Protein AF-A0A662XAY6-F1 (afdb_monomer)

Sequence (335 aa):
MQIQPEVNVENELKRLLTEVTARRQTGPEELWVHDAFDITVLDIDGDNSRSVSTQQWEAIFSHCSLTTLNWCALPCTAELFDIFASHPKLKLKTLILPGNVMLWRRDYVLQERHEPQPISSSNRFAPVLYACPNLTNLEVRLSDQRGDDQGLLLGNSFLQDIAKTCPKLERLALVEASNHHGFGPSNAFTNEGIAMLVGLPRLHVLALHGVNCSSATLLSLATRTLSRSEPRMRIDVTLGGRGAVVVDIVARFHETLLELVDLLLLPGVNEYPGFVIHVQLDTHNHTLPAMWEMRFMPEWSQLKRDLTRQAGHISFSYDLIRTQATIECRALAKS

Radius of gyration: 22.86 Å; Cα contacts (8 Å, |Δi|>4): 535; chains: 1; bounding box: 72×49×60 Å

Secondary structure (DSSP, 8-state):
-PPPPPPPHHHHHHHHHHHHHHHTTSS-B------TTTT-----S---S----SSSSHHHHTT--BSEEEGGGS---HHHHHHHHTS--TT--EEEEEES-S-TTTTS-------PPPPPSS-THHHHHHT-TT--EEEEEE-----SSS-----HHHHHHHHHH-TT--EEEEEES-TTS-----S-S-HHHHHGGGG-TT--EEEEES----HHHHHHHHHS---TTSPPEEEEEEE--BTB-HHHHHHHHHHHHHHHHHHHT-TT---PPPEEEEEEE--TT-PPPTTHHHHHHHHHHHHHHHHHHH-TTEEEEEETTTTEEEEEEPPPP--

pLDDT: mean 74.57, std 20.85, range [26.8, 98.19]

Solvent-accessible surface area (backbone atoms only — not comparable to full-atom values): 19112 Å² total; per-residue (Å²): 135,86,78,78,82,82,79,58,60,72,57,51,53,49,46,52,51,49,52,56,62,67,47,74,81,67,80,88,45,77,62,72,78,86,44,75,71,82,61,67,86,74,81,92,60,101,66,99,68,86,76,89,68,92,50,53,60,51,50,57,49,64,91,61,60,40,32,38,44,64,44,67,71,49,84,76,44,69,68,57,24,50,44,34,30,76,49,67,37,72,58,22,28,35,41,33,38,65,26,37,68,69,52,77,65,61,93,71,46,91,68,85,88,76,87,79,76,76,65,64,69,58,89,58,57,50,44,44,43,59,13,25,61,48,23,28,34,41,35,31,34,33,41,76,57,75,63,94,70,89,65,64,61,67,24,33,68,52,38,46,42,45,43,73,38,30,60,50,25,29,32,44,32,40,36,66,67,50,85,89,63,61,45,51,44,74,58,38,38,34,46,73,23,57,53,42,50,58,75,29,61,49,54,25,37,37,37,41,39,36,51,46,72,48,44,68,49,53,47,52,55,40,52,46,86,60,55,95,86,56,75,58,28,35,35,41,34,39,44,42,32,49,88,57,55,69,68,57,39,53,48,51,49,52,50,43,51,51,50,40,48,54,63,60,65,40,88,90,59,86,80,53,51,34,22,38,40,36,44,28,51,61,49,90,88,51,84,75,64,97,55,55,62,77,67,45,47,66,56,53,53,48,50,39,52,49,34,50,74,77,39,69,54,38,48,66,50,75,40,78,92,69,40,29,38,38,42,37,35,51,51,72,78,86,125

Structure (mmCIF, N/CA/C/O backbone):
data_AF-A0A662XAY6-F1
#
_entry.id   AF-A0A662XAY6-F1
#
loop_
_atom_site.group_PDB
_atom_site.id
_atom_site.type_symbol
_atom_site.label_atom_id
_atom_site.label_alt_id
_atom_site.label_comp_id
_atom_site.label_asym_id
_atom_site.label_entity_id
_atom_site.label_seq_id
_atom_site.pdbx_PDB_ins_code
_atom_site.Cartn_x
_atom_site.Cartn_y
_atom_site.Cartn_z
_atom_site.occupancy
_atom_site.B_iso_or_equiv
_atom_site.auth_seq_id
_atom_site.auth_comp_id
_atom_site.auth_asym_id
_atom_site.auth_atom_id
_atom_site.pdbx_PDB_model_num
ATOM 1 N N . MET A 1 1 ? 46.996 -7.507 -9.104 1.00 36.12 1 MET A N 1
ATOM 2 C CA . MET A 1 1 ? 45.570 -7.156 -9.242 1.00 36.12 1 MET A CA 1
ATOM 3 C C . MET A 1 1 ? 45.038 -7.992 -10.395 1.00 36.12 1 MET A C 1
ATOM 5 O O . MET A 1 1 ? 45.452 -7.758 -11.520 1.00 36.12 1 MET A O 1
ATOM 9 N N . GLN A 1 2 ? 44.305 -9.070 -10.108 1.00 26.80 2 GLN A N 1
ATOM 10 C CA . GLN A 1 2 ? 43.735 -9.938 -11.144 1.00 26.80 2 GLN A CA 1
ATOM 11 C C . GLN A 1 2 ? 42.436 -9.298 -11.635 1.00 26.80 2 GLN A C 1
ATOM 13 O O . GLN A 1 2 ? 41.524 -9.083 -10.842 1.00 26.80 2 GLN A O 1
ATOM 18 N N . ILE A 1 3 ? 42.396 -8.949 -12.918 1.00 28.56 3 ILE A N 1
ATOM 19 C CA . ILE A 1 3 ? 41.194 -8.487 -13.613 1.00 28.56 3 ILE A CA 1
ATOM 20 C C . ILE A 1 3 ? 40.342 -9.739 -13.862 1.00 28.56 3 ILE A C 1
ATOM 22 O O . ILE A 1 3 ? 40.843 -10.709 -14.436 1.00 28.56 3 ILE A O 1
ATOM 26 N N . GLN A 1 4 ? 39.106 -9.764 -13.356 1.00 31.72 4 GLN A N 1
ATOM 27 C CA . GLN A 1 4 ? 38.151 -10.828 -13.680 1.00 31.72 4 GLN A CA 1
ATOM 28 C C . GLN A 1 4 ? 37.841 -10.806 -15.187 1.00 31.72 4 GLN A C 1
ATOM 30 O O . GLN A 1 4 ? 37.818 -9.725 -15.774 1.00 31.72 4 GLN A O 1
ATOM 35 N N . PRO A 1 5 ? 37.618 -11.967 -15.828 1.00 35.19 5 PRO A N 1
ATOM 36 C CA . PRO A 1 5 ? 37.310 -12.012 -17.249 1.00 35.19 5 PRO A CA 1
ATOM 37 C C . PRO A 1 5 ? 35.925 -11.403 -17.505 1.00 35.19 5 PRO A C 1
ATOM 39 O O . PRO A 1 5 ? 34.942 -11.806 -16.885 1.00 35.19 5 PRO A O 1
ATOM 42 N N . GLU A 1 6 ? 35.869 -10.439 -18.423 1.00 38.34 6 GLU A N 1
ATOM 43 C CA . GLU A 1 6 ? 34.634 -9.850 -18.942 1.00 38.34 6 GLU A CA 1
ATOM 44 C C . GLU A 1 6 ? 33.765 -10.941 -19.584 1.00 38.34 6 GLU A C 1
ATOM 46 O O . GLU A 1 6 ? 34.196 -11.668 -20.484 1.00 38.34 6 GLU A O 1
ATOM 51 N N . VAL A 1 7 ? 32.534 -11.082 -19.093 1.00 44.09 7 VAL A N 1
ATOM 52 C CA . VAL A 1 7 ? 31.550 -12.021 -19.634 1.00 44.09 7 VAL A CA 1
ATOM 53 C C . VAL A 1 7 ? 30.986 -11.437 -20.929 1.00 44.09 7 VAL A C 1
ATOM 55 O O . VAL A 1 7 ? 30.414 -10.353 -20.942 1.00 44.09 7 VAL A O 1
ATOM 58 N N . ASN A 1 8 ? 31.155 -12.164 -22.034 1.00 44.88 8 ASN A N 1
ATOM 59 C CA . ASN A 1 8 ? 30.639 -11.781 -23.347 1.00 44.88 8 ASN A CA 1
ATOM 60 C C . ASN A 1 8 ? 29.094 -11.862 -23.367 1.00 44.88 8 ASN A C 1
ATOM 62 O O . ASN A 1 8 ? 28.526 -12.933 -23.149 1.00 44.88 8 ASN A O 1
ATOM 66 N N . VAL A 1 9 ? 28.435 -10.733 -23.658 1.00 48.59 9 VAL A N 1
ATOM 67 C CA . VAL A 1 9 ? 26.970 -10.532 -23.680 1.00 48.59 9 VAL A CA 1
ATOM 68 C C . VAL A 1 9 ? 26.243 -11.572 -24.529 1.00 48.59 9 VAL A C 1
ATOM 70 O O . VAL A 1 9 ? 25.226 -12.119 -24.109 1.00 48.59 9 VAL A O 1
ATOM 73 N N . GLU A 1 10 ? 26.777 -11.899 -25.704 1.00 40.62 10 GLU A N 1
ATOM 74 C CA . GLU A 1 10 ? 26.157 -12.867 -26.605 1.00 40.62 10 GLU A CA 1
ATOM 75 C C . GLU A 1 10 ? 26.164 -14.276 -25.991 1.00 40.62 10 GLU A C 1
ATOM 77 O O . GLU A 1 10 ? 25.244 -15.058 -26.224 1.00 40.62 10 GLU A O 1
ATOM 82 N N . ASN A 1 11 ? 27.155 -14.587 -25.151 1.00 46.72 11 ASN A N 1
ATOM 83 C CA . ASN A 1 11 ? 27.252 -15.868 -24.456 1.00 46.72 11 ASN A CA 1
ATOM 84 C C . ASN A 1 11 ? 26.307 -15.955 -23.257 1.00 46.72 11 ASN A C 1
ATOM 86 O O . ASN A 1 11 ? 25.752 -17.026 -23.029 1.00 46.72 11 ASN A O 1
ATOM 90 N N . GLU A 1 12 ? 26.071 -14.858 -22.535 1.00 53.72 12 GLU A N 1
ATOM 91 C CA . GLU A 1 12 ? 25.169 -14.851 -21.377 1.00 53.72 12 GLU A CA 1
ATOM 92 C C . GLU A 1 12 ? 23.697 -14.847 -21.798 1.00 53.72 12 GLU A C 1
ATOM 94 O O . GLU A 1 12 ? 22.877 -15.588 -21.260 1.00 53.72 12 GLU A O 1
ATOM 99 N N . LEU A 1 13 ? 23.370 -14.117 -22.864 1.00 50.97 13 LEU A N 1
ATOM 100 C CA . LEU A 1 13 ? 22.050 -14.172 -23.480 1.00 50.97 13 LEU A CA 1
ATOM 101 C C . LEU A 1 13 ? 21.790 -15.518 -24.153 1.00 50.97 13 LEU A C 1
ATOM 103 O O . LEU A 1 13 ? 20.708 -16.072 -23.974 1.00 50.97 13 LEU A O 1
ATOM 107 N N . LYS A 1 14 ? 22.782 -16.109 -24.840 1.00 49.12 14 LYS A N 1
ATOM 108 C CA . LYS A 1 14 ? 22.697 -17.505 -25.301 1.00 49.12 14 LYS A CA 1
ATOM 109 C C . LYS A 1 14 ? 22.576 -18.473 -24.125 1.00 49.12 14 LYS A C 1
ATOM 111 O O . LYS A 1 14 ? 21.815 -19.426 -24.258 1.00 49.12 14 LYS A O 1
ATOM 116 N N . ARG A 1 15 ? 23.241 -18.249 -22.982 1.00 67.81 15 ARG A N 1
ATOM 117 C CA . ARG A 1 15 ? 23.104 -19.074 -21.765 1.00 67.81 15 ARG A CA 1
ATOM 118 C C . ARG A 1 15 ? 21.684 -19.004 -21.219 1.00 67.81 15 ARG A C 1
ATOM 120 O O . ARG A 1 15 ? 21.065 -20.052 -21.092 1.00 67.81 15 ARG A O 1
ATOM 127 N N . LEU A 1 16 ? 21.142 -17.807 -20.989 1.00 58.69 16 LEU A N 1
ATOM 128 C CA . LEU A 1 16 ? 19.779 -17.600 -20.492 1.00 58.69 16 LEU A CA 1
ATOM 129 C C . LEU A 1 16 ? 18.727 -18.138 -21.472 1.00 58.69 16 LEU A C 1
ATOM 131 O O . LEU A 1 16 ? 17.817 -18.847 -21.047 1.00 58.69 16 LEU A O 1
ATOM 135 N N . LEU A 1 17 ? 18.871 -17.901 -22.783 1.00 54.34 17 LEU A N 1
ATOM 136 C CA . LEU A 1 17 ? 17.979 -18.496 -23.787 1.00 54.34 17 LEU A CA 1
ATOM 137 C C . LEU A 1 17 ? 18.088 -20.024 -23.796 1.00 54.34 17 LEU A C 1
ATOM 139 O O . LEU A 1 17 ? 17.067 -20.701 -23.873 1.00 54.34 17 LEU A O 1
ATOM 143 N N . THR A 1 18 ? 19.297 -20.585 -23.710 1.00 54.34 18 THR A N 1
ATOM 144 C CA . THR A 1 18 ? 19.514 -22.042 -23.701 1.00 54.34 18 THR A CA 1
ATOM 145 C C . THR A 1 18 ? 18.970 -22.665 -22.422 1.00 54.34 18 THR A C 1
ATOM 147 O O . THR A 1 18 ? 18.360 -23.724 -22.479 1.00 54.34 18 THR A O 1
ATOM 150 N N . GLU A 1 19 ? 19.114 -22.000 -21.280 1.00 56.59 19 GLU A N 1
ATOM 151 C CA . GLU A 1 19 ? 18.629 -22.455 -19.982 1.00 56.59 19 GLU A CA 1
ATOM 152 C C . GLU A 1 19 ? 17.098 -22.395 -19.908 1.00 56.59 19 GLU A C 1
ATOM 154 O O . GLU A 1 19 ? 16.470 -23.382 -19.532 1.00 56.59 19 GLU A O 1
ATOM 159 N N . VAL A 1 20 ? 16.476 -21.311 -20.381 1.00 50.22 20 VAL A N 1
ATOM 160 C CA . VAL A 1 20 ? 15.013 -21.198 -20.516 1.00 50.22 20 VAL A CA 1
ATOM 161 C C . VAL A 1 20 ? 14.471 -22.210 -21.532 1.00 50.22 20 VAL A C 1
ATOM 163 O O . VAL A 1 20 ? 13.455 -22.860 -21.291 1.00 50.22 20 VAL A O 1
ATOM 166 N N . THR A 1 21 ? 15.157 -22.417 -22.659 1.00 45.75 21 THR A N 1
ATOM 167 C CA . THR A 1 21 ? 14.704 -23.355 -23.701 1.00 45.75 21 THR A CA 1
ATOM 168 C C . THR A 1 21 ? 14.903 -24.819 -23.291 1.00 45.75 21 THR A C 1
ATOM 170 O O . THR A 1 21 ? 14.045 -25.648 -23.595 1.00 45.75 21 THR A O 1
ATOM 173 N N . ALA A 1 22 ? 15.972 -25.147 -22.556 1.00 50.28 22 ALA A N 1
ATOM 174 C CA . ALA A 1 22 ? 16.230 -26.483 -22.011 1.00 50.28 22 ALA A CA 1
ATOM 175 C C . ALA A 1 22 ? 15.303 -26.829 -20.830 1.00 50.28 22 ALA A C 1
ATOM 177 O O . ALA A 1 22 ? 14.941 -27.993 -20.657 1.00 50.28 22 ALA A O 1
ATOM 178 N N . ARG A 1 23 ? 14.872 -25.832 -20.044 1.00 47.22 23 ARG A N 1
ATOM 179 C CA . ARG A 1 23 ? 13.976 -26.007 -18.885 1.00 47.22 23 ARG A CA 1
ATOM 180 C C . ARG A 1 23 ? 12.485 -26.097 -19.230 1.00 47.22 23 ARG A C 1
ATOM 182 O O . ARG A 1 23 ? 11.709 -26.522 -18.375 1.00 47.22 23 ARG A O 1
ATOM 189 N N . ARG A 1 24 ? 12.097 -25.876 -20.498 1.00 43.50 24 ARG A N 1
ATOM 190 C CA . ARG A 1 24 ? 10.724 -26.060 -21.031 1.00 43.50 24 ARG A CA 1
ATOM 191 C C . ARG A 1 24 ? 10.065 -27.419 -20.718 1.00 43.50 24 ARG A C 1
ATOM 193 O O . ARG A 1 24 ? 8.870 -27.569 -20.959 1.00 43.50 24 ARG A O 1
ATOM 200 N N . GLN A 1 25 ? 10.802 -28.415 -20.219 1.00 44.06 25 GLN A N 1
ATOM 201 C CA . GLN A 1 25 ? 10.286 -29.755 -19.924 1.00 44.06 25 GLN A CA 1
ATOM 202 C C . GLN A 1 25 ? 9.838 -29.978 -18.466 1.00 44.06 25 GLN A C 1
ATOM 204 O O . GLN A 1 25 ? 9.210 -31.002 -18.202 1.00 44.06 25 GLN A O 1
ATOM 209 N N . THR A 1 26 ? 10.087 -29.064 -17.515 1.00 41.31 26 THR A N 1
ATOM 210 C CA . THR A 1 26 ? 9.811 -29.344 -16.088 1.00 41.31 26 THR A CA 1
ATOM 211 C C . THR A 1 26 ? 9.296 -28.136 -15.283 1.00 41.31 26 THR A C 1
ATOM 213 O O . THR A 1 26 ? 10.085 -27.360 -14.760 1.00 41.31 26 THR A O 1
ATOM 216 N N . GLY A 1 27 ? 7.972 -28.056 -15.077 1.00 46.94 27 GLY A N 1
ATOM 217 C CA . GLY A 1 27 ? 7.334 -27.305 -13.972 1.00 46.94 27 GLY A CA 1
ATOM 218 C C . GLY A 1 27 ? 7.098 -25.788 -14.158 1.00 46.94 27 GLY A C 1
ATOM 219 O O . GLY A 1 27 ? 7.482 -25.222 -15.177 1.00 46.94 27 GLY A O 1
ATOM 220 N N . PRO A 1 28 ? 6.388 -25.124 -13.214 1.00 40.75 28 PRO A N 1
ATOM 221 C CA . PRO A 1 28 ? 6.180 -23.671 -13.220 1.00 40.75 28 PRO A CA 1
ATOM 222 C C . PRO A 1 28 ? 7.482 -22.920 -12.885 1.00 40.75 28 PRO A C 1
ATOM 224 O O . PRO A 1 28 ? 8.137 -23.227 -11.893 1.00 40.75 28 PRO A O 1
ATOM 227 N N . GLU A 1 29 ? 7.849 -21.946 -13.721 1.00 51.00 29 GLU A N 1
ATOM 228 C CA . GLU A 1 29 ? 9.159 -21.278 -13.726 1.00 51.00 29 GLU A CA 1
ATOM 229 C C . GLU A 1 29 ? 9.123 -19.935 -12.967 1.00 51.00 29 GLU A C 1
ATOM 231 O O . GLU A 1 29 ? 8.325 -19.053 -13.296 1.00 51.00 29 GLU A O 1
ATOM 236 N N . GLU A 1 30 ? 10.020 -19.749 -11.991 1.00 41.34 30 GLU A N 1
ATOM 237 C CA . GLU A 1 30 ? 10.331 -18.442 -11.394 1.00 41.34 30 GLU A CA 1
ATOM 238 C C . GLU A 1 30 ? 11.627 -17.896 -12.011 1.00 41.34 30 GLU A C 1
ATOM 240 O O . GLU A 1 30 ? 12.701 -18.465 -11.814 1.00 41.34 30 GLU A O 1
ATOM 245 N N . LEU A 1 31 ? 11.540 -16.795 -12.765 1.00 42.38 31 LEU A N 1
ATOM 246 C CA . LEU A 1 31 ? 12.718 -16.077 -13.253 1.00 42.38 31 LEU A CA 1
ATOM 247 C C . LEU A 1 31 ? 13.088 -14.995 -12.237 1.00 42.38 31 LEU A C 1
ATOM 249 O O . LEU A 1 31 ? 12.598 -13.865 -12.288 1.00 42.38 31 LEU A O 1
ATOM 253 N N . TRP A 1 32 ? 13.954 -15.359 -11.300 1.00 36.84 32 TRP A N 1
ATOM 254 C CA . TRP A 1 32 ? 14.647 -14.396 -10.463 1.00 36.84 32 TRP A CA 1
ATOM 255 C C . TRP A 1 32 ? 15.926 -13.983 -11.181 1.00 36.84 32 TRP A C 1
ATOM 257 O O . TRP A 1 32 ? 16.882 -14.750 -11.263 1.00 36.84 32 TRP A O 1
ATOM 267 N N . VAL A 1 33 ? 15.952 -12.758 -11.697 1.00 41.41 33 VAL A N 1
ATOM 268 C CA . VAL A 1 33 ? 17.225 -12.091 -11.985 1.00 41.41 33 VAL A CA 1
ATOM 269 C C . VAL A 1 33 ? 17.765 -11.696 -10.610 1.00 41.41 33 VAL A C 1
ATOM 271 O O . VAL A 1 33 ? 17.361 -10.676 -10.052 1.00 41.41 33 VAL A O 1
ATOM 274 N N . HIS A 1 34 ? 18.507 -12.619 -9.987 1.00 31.70 34 HIS A N 1
ATOM 275 C CA . HIS A 1 34 ? 18.857 -12.571 -8.563 1.00 31.70 34 HIS A CA 1
ATOM 276 C C . HIS A 1 34 ? 19.786 -11.412 -8.203 1.00 31.70 34 HIS A C 1
ATOM 278 O O . HIS A 1 34 ? 19.821 -11.022 -7.042 1.00 31.70 34 HIS A O 1
ATOM 284 N N . ASP A 1 35 ? 20.421 -10.802 -9.197 1.00 31.58 35 ASP A N 1
ATOM 285 C CA . ASP A 1 35 ? 21.188 -9.581 -9.057 1.00 31.58 35 ASP A CA 1
ATOM 286 C C . ASP A 1 35 ? 21.011 -8.728 -10.312 1.00 31.58 35 ASP A C 1
ATOM 288 O O . ASP A 1 35 ? 21.027 -9.242 -11.430 1.00 31.58 35 ASP A O 1
ATOM 292 N N . ALA A 1 36 ? 20.928 -7.404 -10.154 1.00 35.91 36 ALA A N 1
ATOM 293 C CA . ALA A 1 36 ? 21.031 -6.478 -11.289 1.00 35.91 36 ALA A CA 1
ATOM 294 C C . ALA A 1 36 ? 22.380 -6.608 -12.042 1.00 35.91 36 ALA A C 1
ATOM 296 O O . ALA A 1 36 ? 22.556 -5.999 -13.091 1.00 35.91 36 ALA A O 1
ATOM 297 N N . PHE A 1 37 ? 23.314 -7.411 -11.515 1.00 33.03 37 PHE A N 1
ATOM 298 C CA . PHE A 1 37 ? 24.624 -7.710 -12.082 1.00 33.03 37 PHE A CA 1
ATOM 299 C C . PHE A 1 37 ? 24.633 -8.870 -13.094 1.00 33.03 37 PHE A C 1
ATOM 301 O O . PHE A 1 37 ? 25.545 -8.916 -13.917 1.00 33.03 37 PHE A O 1
ATOM 308 N N . ASP A 1 38 ? 23.625 -9.752 -13.114 1.00 33.28 38 ASP A N 1
ATOM 309 C CA . ASP A 1 38 ? 23.598 -10.889 -14.060 1.00 33.28 38 ASP A CA 1
ATOM 310 C C . ASP A 1 38 ? 23.143 -10.493 -15.475 1.00 33.28 38 ASP A C 1
ATOM 312 O O . ASP A 1 38 ? 23.284 -11.261 -16.424 1.00 33.28 38 ASP A O 1
ATOM 316 N N . ILE A 1 39 ? 22.635 -9.271 -15.655 1.00 35.06 39 ILE A N 1
ATOM 317 C CA . ILE A 1 39 ? 22.353 -8.706 -16.978 1.00 35.06 39 ILE A CA 1
ATOM 318 C C . ILE A 1 39 ? 22.951 -7.303 -17.037 1.00 35.06 39 ILE A C 1
ATOM 320 O O . ILE A 1 39 ? 22.257 -6.289 -17.026 1.00 35.06 39 ILE A O 1
ATOM 324 N N . THR A 1 40 ? 24.278 -7.248 -17.107 1.00 33.38 40 THR A N 1
ATOM 325 C CA . THR A 1 40 ? 24.965 -6.021 -17.507 1.00 33.38 40 THR A CA 1
ATOM 326 C C . THR A 1 40 ? 24.954 -5.961 -19.038 1.00 33.38 40 THR A C 1
ATOM 328 O O . THR A 1 40 ? 25.786 -6.582 -19.694 1.00 33.38 40 THR A O 1
ATOM 331 N N . VAL A 1 41 ? 23.982 -5.256 -19.629 1.00 34.16 41 VAL A N 1
ATOM 332 C CA . VAL A 1 41 ? 24.023 -4.908 -21.060 1.00 34.16 41 VAL A CA 1
ATOM 333 C C . VAL A 1 41 ? 24.936 -3.696 -21.211 1.00 34.16 41 VAL A C 1
ATOM 335 O O . VAL A 1 41 ? 24.506 -2.562 -21.011 1.00 34.16 41 VAL A O 1
ATOM 338 N N . LEU A 1 42 ? 26.202 -3.939 -21.535 1.00 30.30 42 LEU A N 1
ATOM 339 C CA . LEU A 1 42 ? 27.108 -2.914 -22.043 1.00 30.30 42 LEU A CA 1
ATOM 340 C C . LEU A 1 42 ? 27.425 -3.266 -23.492 1.00 30.30 42 LEU A C 1
ATOM 342 O O . LEU A 1 42 ? 28.126 -4.238 -23.761 1.00 30.30 42 LEU A O 1
ATOM 346 N N . ASP A 1 43 ? 26.862 -2.484 -24.408 1.00 33.28 43 ASP A N 1
ATOM 347 C CA . ASP A 1 43 ? 27.298 -2.457 -25.797 1.00 33.28 43 ASP A CA 1
ATOM 348 C C . ASP A 1 43 ? 28.558 -1.5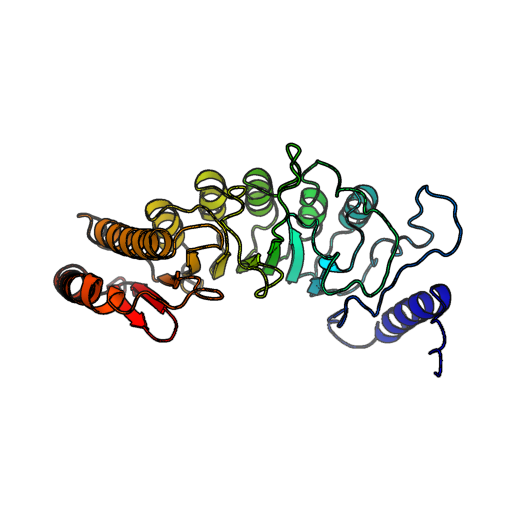85 -25.854 1.00 33.28 43 ASP A C 1
ATOM 350 O O . ASP A 1 43 ? 28.501 -0.375 -25.627 1.00 33.28 43 ASP A O 1
ATOM 354 N N . ILE A 1 44 ? 29.720 -2.216 -26.034 1.00 32.22 44 ILE A N 1
ATOM 355 C CA . ILE A 1 44 ? 31.010 -1.530 -26.165 1.00 32.22 44 ILE A CA 1
ATOM 356 C C . ILE A 1 44 ? 31.225 -1.246 -27.651 1.00 32.22 44 ILE A C 1
ATOM 358 O O . ILE A 1 44 ? 32.174 -1.734 -28.244 1.00 32.22 44 ILE A O 1
ATOM 362 N N . ASP A 1 45 ? 30.342 -0.458 -28.253 1.00 34.69 45 ASP A N 1
ATOM 363 C CA . ASP A 1 45 ? 30.620 0.207 -29.518 1.00 34.69 45 ASP A CA 1
ATOM 364 C C . ASP A 1 45 ? 30.096 1.639 -29.407 1.00 34.69 45 ASP A C 1
ATOM 366 O O . ASP A 1 45 ? 28.923 1.897 -29.155 1.00 34.69 45 ASP A O 1
ATOM 370 N N . GLY A 1 46 ? 31.023 2.593 -29.484 1.00 35.03 46 GLY A N 1
ATOM 371 C C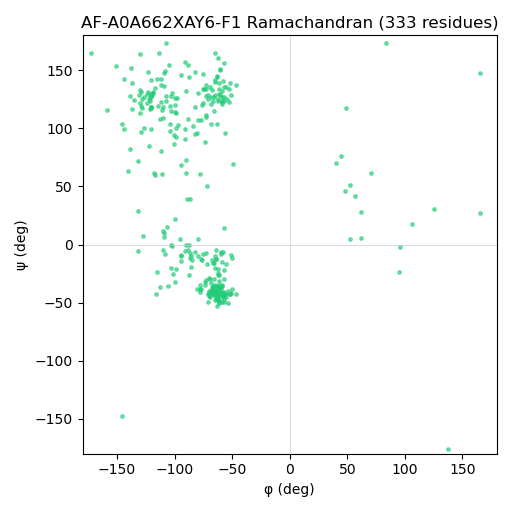A . GLY A 1 46 ? 30.814 4.003 -29.159 1.00 35.03 46 GLY A CA 1
ATOM 372 C C . GLY A 1 46 ? 29.972 4.786 -30.167 1.00 35.03 46 GLY A C 1
ATOM 373 O O . GLY A 1 46 ? 30.400 5.867 -30.570 1.00 35.03 46 GLY A O 1
ATOM 374 N N . ASP A 1 47 ? 28.794 4.284 -30.549 1.00 36.69 47 ASP A N 1
ATOM 375 C CA . ASP A 1 47 ? 27.792 5.037 -31.303 1.00 36.69 47 ASP A CA 1
ATOM 376 C C . ASP A 1 47 ? 26.457 5.136 -30.539 1.00 36.69 47 ASP A C 1
ATOM 378 O O . ASP A 1 47 ? 25.790 4.164 -30.194 1.00 36.69 47 ASP A O 1
ATOM 382 N N . ASN A 1 48 ? 26.079 6.372 -30.225 1.00 47.22 48 ASN A N 1
ATOM 383 C CA . ASN A 1 48 ? 25.163 6.739 -29.146 1.00 47.22 48 ASN A CA 1
ATOM 384 C C . ASN A 1 48 ? 23.678 6.763 -29.563 1.00 47.22 48 ASN A C 1
ATOM 386 O O . ASN A 1 48 ? 22.912 7.630 -29.128 1.00 47.22 48 ASN A O 1
ATOM 390 N N . SER A 1 49 ? 23.210 5.822 -30.387 1.00 41.62 49 SER A N 1
ATOM 391 C CA . SER A 1 49 ? 21.775 5.737 -30.681 1.00 41.62 49 SER A CA 1
ATOM 392 C C . SER A 1 49 ? 21.271 4.314 -30.885 1.00 41.62 49 SER A C 1
ATOM 394 O O . SER A 1 49 ? 21.416 3.754 -31.961 1.00 41.62 49 SER A O 1
ATOM 396 N N . ARG A 1 50 ? 20.581 3.819 -29.843 1.00 55.03 50 ARG A N 1
ATOM 397 C CA . ARG A 1 50 ? 19.573 2.744 -29.838 1.00 55.03 50 ARG A CA 1
ATOM 398 C C . ARG A 1 50 ? 19.966 1.454 -30.567 1.00 55.03 50 ARG A C 1
ATOM 400 O O . ARG A 1 50 ? 19.872 1.408 -31.785 1.00 55.03 50 ARG A O 1
ATOM 407 N N . SER A 1 51 ? 20.057 0.340 -29.841 1.00 50.94 51 SER A N 1
ATOM 408 C CA . SER A 1 51 ? 19.281 -0.822 -30.295 1.00 50.94 51 SER A CA 1
ATOM 409 C C . SER A 1 51 ? 19.012 -1.855 -29.199 1.00 50.94 51 SER A C 1
ATOM 411 O O . SER A 1 51 ? 19.894 -2.537 -28.698 1.00 50.94 51 SER A O 1
ATOM 413 N N . VAL A 1 52 ? 17.732 -2.032 -28.868 1.00 51.72 52 VAL A N 1
ATOM 414 C CA . VAL A 1 52 ? 17.224 -3.384 -28.613 1.00 51.72 52 VAL A CA 1
ATOM 415 C C . VAL A 1 52 ? 17.336 -4.108 -29.979 1.00 51.72 52 VAL A C 1
ATOM 417 O O . VAL A 1 52 ? 17.137 -3.463 -31.004 1.00 51.72 52 VAL A O 1
ATOM 420 N N . SER A 1 53 ? 17.705 -5.392 -30.052 1.00 57.16 53 SER A N 1
ATOM 421 C CA . SER A 1 53 ? 17.586 -6.364 -31.187 1.00 57.16 53 SER A CA 1
ATOM 422 C C . SER A 1 53 ? 18.011 -7.748 -30.642 1.00 57.16 53 SER A C 1
ATOM 424 O O . SER A 1 53 ? 18.521 -7.806 -29.535 1.00 57.16 53 SER A O 1
ATOM 426 N N . THR A 1 54 ? 17.781 -8.923 -31.226 1.00 54.41 54 THR A N 1
ATOM 427 C CA . THR A 1 54 ? 17.335 -9.320 -32.589 1.00 54.41 54 THR A CA 1
ATOM 428 C C . THR A 1 54 ? 16.196 -10.337 -32.567 1.00 54.41 54 THR A C 1
ATOM 430 O O . THR A 1 54 ? 16.077 -11.321 -33.267 1.00 54.41 54 THR A O 1
ATOM 433 N N . GLN A 1 55 ? 15.474 -10.222 -31.523 1.00 53.97 55 GLN A N 1
ATOM 434 C CA . GLN A 1 55 ? 15.438 -11.324 -30.607 1.00 53.97 55 GLN A CA 1
ATOM 435 C C . GLN A 1 55 ? 14.828 -10.615 -29.418 1.00 53.97 55 GLN A C 1
ATOM 437 O O . GLN A 1 55 ? 15.200 -10.980 -28.333 1.00 53.97 55 GLN A O 1
ATOM 442 N N . GLN A 1 56 ? 14.017 -9.540 -29.565 1.00 51.44 56 GLN A N 1
ATOM 443 C CA . GLN A 1 56 ? 13.813 -8.483 -28.565 1.00 51.44 56 GLN A CA 1
ATOM 444 C C . GLN A 1 56 ? 12.563 -8.702 -27.712 1.00 51.44 56 GLN A C 1
ATOM 446 O O . GLN A 1 56 ? 11.449 -8.481 -28.155 1.00 51.44 56 GLN A O 1
ATOM 451 N N . TRP A 1 57 ? 12.640 -9.156 -26.477 1.00 59.03 57 TRP A N 1
ATOM 452 C CA . TRP A 1 57 ? 13.513 -10.246 -26.083 1.00 59.03 57 TRP A CA 1
ATOM 453 C C . TRP A 1 57 ? 12.914 -11.637 -26.492 1.00 59.03 57 TRP A C 1
ATOM 455 O O . TRP A 1 57 ? 12.475 -12.421 -25.664 1.00 59.03 57 TRP A O 1
ATOM 465 N N . GLU A 1 58 ? 12.722 -11.811 -27.811 1.00 55.31 58 GLU A N 1
ATOM 466 C CA . GLU A 1 58 ? 12.111 -12.837 -28.689 1.00 55.31 58 GLU A CA 1
ATOM 467 C C . GLU A 1 58 ? 10.750 -13.394 -28.239 1.00 55.31 58 GLU A C 1
ATOM 469 O O . GLU A 1 58 ? 10.573 -14.496 -27.724 1.00 55.31 58 GLU A O 1
ATOM 474 N N . ALA A 1 59 ? 9.674 -12.644 -28.418 1.00 65.75 59 ALA A N 1
ATOM 475 C CA . ALA A 1 59 ? 9.574 -11.206 -28.295 1.00 65.75 59 ALA A CA 1
ATOM 476 C C . ALA A 1 59 ? 8.996 -11.004 -26.894 1.00 65.75 59 ALA A C 1
ATOM 478 O O . ALA A 1 59 ? 7.830 -11.299 -26.623 1.00 65.75 59 ALA A O 1
ATOM 479 N N . ILE A 1 60 ? 9.895 -10.673 -25.971 1.00 57.53 60 ILE A N 1
ATOM 480 C CA . ILE A 1 60 ? 9.656 -10.540 -24.534 1.00 57.53 60 ILE A CA 1
ATOM 481 C C . ILE A 1 60 ? 8.975 -11.796 -23.956 1.00 57.53 60 ILE A C 1
ATOM 483 O O . ILE A 1 60 ? 7.962 -11.781 -23.247 1.00 57.53 60 ILE A O 1
ATOM 487 N N . PHE A 1 61 ? 9.641 -12.898 -24.313 1.00 63.25 61 PHE A N 1
ATOM 488 C CA . PHE A 1 61 ? 9.528 -14.273 -23.835 1.00 63.25 61 PHE A CA 1
ATOM 489 C C . PHE A 1 61 ? 8.244 -15.005 -24.239 1.00 63.25 61 PHE A C 1
ATOM 491 O O . PHE A 1 61 ? 7.435 -15.448 -23.421 1.00 63.25 61 PHE A O 1
ATOM 498 N N . SER A 1 62 ? 8.072 -15.147 -25.551 1.00 61.72 62 SER A N 1
ATOM 499 C CA . SER A 1 62 ? 6.980 -15.887 -26.188 1.00 61.72 62 SER A CA 1
ATOM 500 C C . SER A 1 62 ? 6.802 -17.327 -25.629 1.00 61.72 62 SER A C 1
ATOM 502 O O . SER A 1 62 ? 7.744 -18.113 -25.544 1.00 61.72 62 SER A O 1
ATOM 504 N N . HIS A 1 63 ? 5.561 -17.671 -25.233 1.00 58.38 63 HIS A N 1
ATOM 505 C CA . HIS A 1 63 ? 5.096 -18.927 -24.584 1.00 58.38 63 HIS A CA 1
ATOM 506 C C . HIS A 1 63 ? 5.682 -19.280 -23.206 1.00 58.38 63 HIS A C 1
ATOM 508 O O . HIS A 1 63 ? 5.382 -20.350 -22.668 1.00 58.38 63 HIS A O 1
ATOM 514 N N . CYS A 1 64 ? 6.488 -18.405 -22.611 1.00 60.00 64 CYS A N 1
ATOM 515 C CA . CYS A 1 64 ? 7.094 -18.672 -21.313 1.00 60.00 64 CYS A CA 1
ATOM 516 C C . CYS A 1 64 ? 6.019 -18.777 -20.219 1.00 60.00 64 CYS A C 1
ATOM 518 O O . CYS A 1 64 ? 5.051 -18.009 -20.192 1.00 60.00 64 CYS A O 1
ATOM 520 N N . SER A 1 65 ? 6.187 -19.724 -19.292 1.00 73.81 65 SER A N 1
ATOM 521 C CA . SER A 1 65 ? 5.257 -19.919 -18.173 1.00 73.81 65 SER A CA 1
ATOM 522 C C . SER A 1 65 ? 5.603 -19.032 -16.978 1.00 73.81 65 SER A C 1
ATOM 524 O O . SER A 1 65 ? 5.485 -19.474 -15.838 1.00 73.81 65 SER A O 1
ATOM 526 N N . LEU A 1 66 ? 6.011 -17.788 -17.254 1.00 81.62 66 LEU A N 1
ATOM 527 C CA . LEU A 1 66 ? 6.444 -16.824 -16.247 1.00 81.62 66 LEU A CA 1
ATOM 528 C C . LEU A 1 66 ? 5.323 -16.568 -15.245 1.00 81.62 66 LEU A C 1
ATOM 530 O O . LEU A 1 66 ? 4.227 -16.152 -15.624 1.00 81.62 66 LEU A O 1
ATOM 534 N N . THR A 1 67 ? 5.620 -16.793 -13.970 1.00 88.94 67 THR A N 1
ATOM 535 C CA . THR A 1 67 ? 4.739 -16.473 -12.840 1.00 88.94 67 THR A CA 1
ATOM 536 C C . THR A 1 67 ? 5.161 -15.188 -12.129 1.00 88.94 67 THR A C 1
ATOM 538 O O . THR A 1 67 ? 4.301 -14.494 -11.588 1.00 88.94 67 THR A O 1
ATOM 541 N N . THR A 1 68 ? 6.440 -14.815 -12.210 1.00 89.06 68 THR A N 1
ATOM 542 C CA . THR A 1 68 ? 7.018 -13.623 -11.573 1.00 89.06 68 THR A CA 1
ATOM 543 C C . THR A 1 68 ? 7.960 -12.899 -12.537 1.00 89.06 68 THR A C 1
ATOM 545 O O . THR A 1 68 ? 8.720 -13.547 -13.253 1.00 89.06 68 THR A O 1
ATOM 548 N N . LEU A 1 69 ? 7.910 -11.563 -12.557 1.00 87.88 69 LEU A N 1
ATOM 549 C CA . LEU A 1 69 ? 8.799 -10.708 -13.346 1.00 87.88 69 LEU A CA 1
ATOM 550 C C . LEU A 1 69 ? 9.236 -9.483 -12.538 1.00 87.88 69 LEU A C 1
ATOM 552 O O . LEU A 1 69 ? 8.395 -8.730 -12.048 1.00 87.88 69 LEU A O 1
ATOM 556 N N . ASN A 1 70 ? 10.546 -9.247 -12.458 1.00 85.38 70 ASN A N 1
ATOM 557 C CA . ASN A 1 70 ? 11.113 -8.012 -11.925 1.00 85.38 70 ASN A CA 1
ATOM 558 C C . ASN A 1 70 ? 11.615 -7.120 -13.068 1.00 85.38 70 ASN A C 1
ATOM 560 O O . ASN A 1 70 ? 12.664 -7.376 -13.652 1.00 85.38 70 ASN A O 1
ATOM 564 N N . TRP A 1 71 ? 10.857 -6.071 -13.384 1.00 86.38 71 TRP A N 1
ATOM 565 C CA . TRP A 1 71 ? 11.171 -5.131 -14.458 1.00 86.38 71 TRP A CA 1
ATOM 566 C C . TRP A 1 71 ? 12.281 -4.149 -14.091 1.00 86.38 71 TRP A C 1
ATOM 568 O O . TRP A 1 71 ? 12.820 -3.488 -14.967 1.00 86.38 71 TRP A O 1
ATOM 578 N N . CYS A 1 72 ? 12.666 -4.030 -12.820 1.00 77.75 72 CYS A N 1
ATOM 579 C CA . CYS A 1 72 ? 13.687 -3.057 -12.436 1.00 77.75 72 CYS A CA 1
ATOM 580 C C . CYS A 1 72 ? 15.060 -3.317 -13.079 1.00 77.75 72 CYS A C 1
ATOM 582 O O . CYS A 1 72 ? 15.862 -2.395 -13.174 1.00 77.75 72 CYS A O 1
ATOM 584 N N . ALA A 1 73 ? 15.316 -4.549 -13.528 1.00 71.75 73 ALA A N 1
ATOM 585 C CA . ALA A 1 73 ? 16.525 -4.932 -14.257 1.00 71.75 73 ALA A CA 1
ATOM 586 C C . ALA A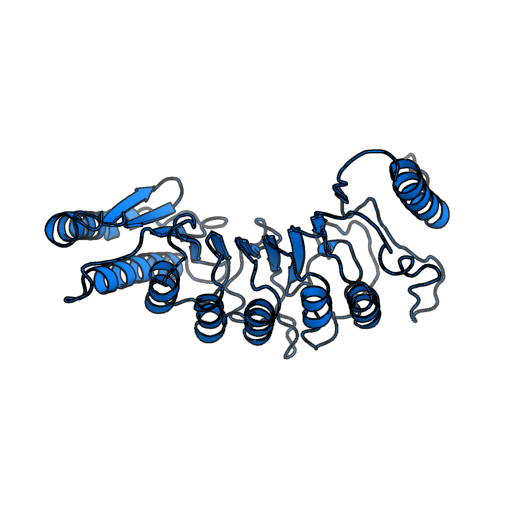 1 73 ? 16.397 -4.782 -15.788 1.00 71.75 73 ALA A C 1
ATOM 588 O O . ALA A 1 73 ? 17.334 -5.096 -16.515 1.00 71.75 73 ALA A O 1
ATOM 589 N N . LEU A 1 74 ? 15.237 -4.350 -16.299 1.00 75.56 74 LEU A N 1
ATOM 590 C CA . LEU A 1 74 ? 14.959 -4.257 -17.732 1.00 75.56 74 LEU A CA 1
ATOM 591 C C . LEU A 1 74 ? 14.925 -2.799 -18.209 1.00 75.56 74 LEU A C 1
ATOM 593 O O . LEU A 1 74 ? 14.482 -1.911 -17.471 1.00 75.56 74 LEU A O 1
ATOM 597 N N . PRO A 1 75 ? 15.298 -2.531 -19.476 1.00 75.31 75 PRO A N 1
ATOM 598 C CA . PRO A 1 75 ? 15.176 -1.190 -20.023 1.00 75.31 75 PRO A CA 1
ATOM 599 C C . PRO A 1 75 ? 13.708 -0.727 -20.044 1.00 75.31 75 PRO A C 1
ATOM 601 O O . PRO A 1 75 ? 12.800 -1.448 -20.464 1.00 75.31 75 PRO A O 1
ATOM 604 N N . CYS A 1 76 ? 13.467 0.501 -19.587 1.00 75.56 76 CYS A N 1
ATOM 605 C CA . CYS A 1 76 ? 12.138 1.113 -19.527 1.00 75.56 76 CYS A CA 1
ATOM 606 C C . CYS A 1 76 ? 11.878 1.966 -20.774 1.00 75.56 76 CYS A C 1
ATOM 608 O O . CYS A 1 76 ? 11.827 3.195 -20.706 1.00 75.56 76 CYS A O 1
ATOM 610 N N . THR A 1 77 ? 11.752 1.312 -21.931 1.00 77.50 77 THR A N 1
ATOM 611 C CA . THR A 1 77 ? 11.474 1.980 -23.209 1.00 77.50 77 THR A CA 1
ATOM 612 C C . THR A 1 77 ? 10.059 1.675 -23.689 1.00 77.50 77 THR A C 1
ATOM 614 O O . THR A 1 77 ? 9.528 0.588 -23.475 1.00 77.50 77 THR A O 1
ATOM 617 N N . ALA A 1 78 ? 9.443 2.641 -24.374 1.00 80.12 78 ALA A N 1
ATOM 618 C CA . ALA A 1 78 ? 8.117 2.464 -24.960 1.00 80.12 78 ALA A CA 1
ATOM 619 C C . ALA A 1 78 ? 8.039 1.258 -25.905 1.00 80.12 78 ALA A C 1
ATOM 621 O O . ALA A 1 78 ? 7.095 0.483 -25.837 1.00 80.12 78 ALA A O 1
ATOM 622 N N . GLU A 1 79 ? 9.062 1.093 -26.740 1.00 82.75 79 GLU A N 1
ATOM 623 C CA . GLU A 1 79 ? 9.167 -0.010 -27.691 1.00 82.75 79 GLU A CA 1
ATOM 624 C C . GLU A 1 79 ? 9.125 -1.371 -26.983 1.00 82.75 79 GLU A C 1
ATOM 626 O O . GLU A 1 79 ? 8.357 -2.245 -27.374 1.00 82.75 79 GLU A O 1
ATOM 631 N N . LEU A 1 80 ? 9.857 -1.536 -25.874 1.00 82.06 80 LEU A N 1
ATOM 632 C CA . LEU A 1 80 ? 9.808 -2.768 -25.084 1.00 82.06 80 LEU A CA 1
ATOM 633 C C . LEU A 1 80 ? 8.451 -2.975 -24.404 1.00 82.06 80 LEU A C 1
ATOM 635 O O . LEU A 1 80 ? 7.981 -4.108 -24.313 1.00 82.06 80 LEU A O 1
ATOM 639 N N . PHE A 1 81 ? 7.797 -1.912 -23.939 1.00 87.44 81 PHE A N 1
ATOM 640 C CA . PHE A 1 81 ? 6.451 -2.028 -23.376 1.00 87.44 81 PHE A CA 1
ATOM 641 C C . PHE A 1 81 ? 5.438 -2.493 -24.421 1.00 87.44 81 PHE A C 1
ATOM 643 O O . PHE A 1 81 ? 4.649 -3.392 -24.133 1.00 87.44 81 PHE A O 1
ATOM 650 N N . ASP A 1 82 ? 5.495 -1.943 -25.632 1.00 87.69 82 ASP A N 1
ATOM 651 C CA . ASP A 1 82 ? 4.601 -2.312 -26.729 1.00 87.69 82 ASP A CA 1
ATOM 652 C C . ASP A 1 82 ? 4.851 -3.761 -27.183 1.00 87.69 82 ASP A C 1
ATOM 654 O O . ASP A 1 82 ? 3.908 -4.544 -27.347 1.00 87.69 82 ASP A O 1
ATOM 658 N N . ILE A 1 83 ? 6.119 -4.175 -27.288 1.00 87.62 83 ILE A N 1
ATOM 659 C CA . ILE A 1 83 ? 6.473 -5.567 -27.595 1.00 87.62 83 ILE A CA 1
ATOM 660 C C . ILE A 1 83 ? 5.976 -6.515 -26.490 1.00 87.62 83 ILE A C 1
ATOM 662 O O . ILE A 1 83 ? 5.408 -7.568 -26.795 1.00 87.62 83 ILE A O 1
ATOM 666 N N . PHE A 1 84 ? 6.118 -6.156 -25.211 1.00 89.31 84 PHE A N 1
ATOM 667 C CA . PHE A 1 84 ? 5.626 -6.972 -24.095 1.00 89.31 84 PHE A CA 1
ATOM 668 C C . PHE A 1 84 ? 4.100 -7.085 -24.143 1.00 89.31 84 PHE A C 1
ATOM 670 O O . PHE A 1 84 ? 3.559 -8.186 -24.005 1.00 89.31 84 PHE A O 1
ATOM 677 N N . ALA A 1 85 ? 3.427 -5.958 -24.392 1.00 90.25 85 ALA A N 1
ATOM 678 C CA . ALA A 1 85 ? 1.977 -5.836 -24.470 1.00 90.25 85 ALA A CA 1
ATOM 679 C C . ALA A 1 85 ? 1.363 -6.686 -25.588 1.00 90.25 85 ALA A C 1
ATOM 681 O O . ALA A 1 85 ? 0.283 -7.251 -25.415 1.00 90.25 85 ALA A O 1
ATOM 682 N N . SER A 1 86 ? 2.070 -6.831 -26.712 1.00 90.62 86 SER A N 1
ATOM 683 C CA . SER A 1 86 ? 1.612 -7.641 -27.848 1.00 90.62 86 SER A CA 1
ATOM 684 C C . SER A 1 86 ? 1.480 -9.145 -27.544 1.00 90.62 86 SER A C 1
ATOM 686 O O . SER A 1 86 ? 0.835 -9.867 -28.302 1.00 90.62 86 SER A O 1
ATOM 688 N N . HIS A 1 87 ? 2.014 -9.620 -26.411 1.00 88.06 87 HIS A N 1
ATOM 689 C CA . HIS A 1 87 ? 1.977 -11.026 -26.003 1.00 88.06 87 HIS A CA 1
ATOM 690 C C . HIS A 1 87 ? 1.455 -11.183 -24.559 1.00 88.06 87 HIS A C 1
ATOM 692 O O . HIS A 1 87 ? 2.256 -11.098 -23.618 1.00 88.06 87 HIS A O 1
ATOM 698 N N . PRO A 1 88 ? 0.153 -11.481 -24.349 1.00 89.50 88 PRO A N 1
ATOM 699 C CA . PRO A 1 88 ? -0.430 -11.605 -23.014 1.00 89.50 88 PRO A CA 1
ATOM 700 C C . PRO A 1 88 ? 0.266 -12.654 -22.137 1.00 89.50 88 PRO A C 1
ATOM 702 O O . PRO A 1 88 ? 0.377 -13.831 -22.484 1.00 89.50 88 PRO A O 1
ATOM 705 N N . LYS A 1 89 ? 0.680 -12.244 -20.942 1.00 91.12 89 LYS A N 1
ATOM 706 C CA . LYS A 1 89 ? 1.327 -13.076 -19.929 1.00 91.12 89 LYS A CA 1
ATOM 707 C C . LYS A 1 89 ? 0.279 -13.689 -19.002 1.00 91.12 89 LYS A C 1
ATOM 709 O O . LYS A 1 89 ? 0.129 -13.316 -17.842 1.00 91.12 89 LYS A O 1
ATOM 714 N N . LEU A 1 90 ? -0.470 -14.665 -19.519 1.00 90.75 90 LEU A N 1
ATOM 715 C CA . LEU A 1 90 ? -1.605 -15.280 -18.810 1.00 90.75 90 LEU A CA 1
ATOM 716 C C . LEU A 1 90 ? -1.220 -15.991 -17.502 1.00 90.75 90 LEU A C 1
ATOM 718 O O . LEU A 1 90 ? -2.074 -16.165 -16.633 1.00 90.75 90 LEU A O 1
ATOM 722 N N . LYS A 1 91 ? 0.033 -16.428 -17.355 1.00 90.00 91 LYS A N 1
ATOM 723 C CA . LYS A 1 91 ? 0.515 -17.101 -16.141 1.00 90.00 91 LYS A CA 1
ATOM 724 C C . LYS A 1 91 ? 1.186 -16.154 -15.145 1.00 90.00 91 LYS A C 1
ATOM 726 O O . LYS A 1 91 ? 1.387 -16.568 -14.007 1.00 90.00 91 LYS A O 1
ATOM 731 N N . LEU A 1 92 ? 1.450 -14.901 -15.527 1.00 91.75 92 LEU A N 1
ATOM 732 C CA . LEU A 1 92 ? 2.143 -13.949 -14.667 1.00 91.75 92 LEU A CA 1
ATOM 733 C C . LEU A 1 92 ? 1.238 -13.520 -13.509 1.00 91.75 92 LEU A C 1
ATOM 735 O O . LEU A 1 92 ? 0.107 -13.074 -13.713 1.00 91.75 92 LEU A O 1
ATOM 739 N N . LYS A 1 93 ? 1.749 -13.692 -12.292 1.00 95.12 93 LYS A N 1
ATOM 740 C CA . LYS A 1 93 ? 1.091 -13.401 -11.015 1.00 95.12 93 LYS A CA 1
ATOM 741 C C . LYS A 1 93 ? 1.748 -12.253 -10.278 1.00 95.12 93 LYS A C 1
ATOM 743 O O . LYS A 1 93 ? 1.022 -11.445 -9.706 1.00 95.12 93 LYS A O 1
ATOM 748 N N . THR A 1 94 ? 3.071 -12.152 -10.351 1.00 95.88 94 THR A N 1
ATOM 749 C CA . THR A 1 94 ? 3.847 -11.120 -9.667 1.00 95.88 94 THR A CA 1
ATOM 750 C C . THR A 1 94 ? 4.603 -10.257 -10.666 1.00 95.88 94 THR A C 1
ATOM 752 O O . THR A 1 94 ? 5.315 -10.772 -11.526 1.00 95.88 94 THR A O 1
ATOM 755 N N . LEU A 1 95 ? 4.478 -8.941 -10.526 1.00 94.69 95 LEU A N 1
ATOM 756 C CA . LEU A 1 95 ? 5.205 -7.953 -11.314 1.00 94.69 95 LEU A CA 1
ATOM 757 C C . LEU A 1 95 ? 5.826 -6.925 -10.368 1.00 94.69 95 LEU A C 1
ATOM 759 O O . LEU A 1 95 ? 5.131 -6.367 -9.522 1.00 94.69 95 LEU A O 1
ATOM 763 N N . ILE A 1 96 ? 7.123 -6.674 -10.519 1.00 90.94 96 ILE A N 1
ATOM 764 C CA . ILE A 1 96 ? 7.839 -5.606 -9.817 1.00 90.94 96 ILE A CA 1
ATOM 765 C C . ILE A 1 96 ? 8.230 -4.562 -10.857 1.00 90.94 96 ILE A C 1
ATOM 767 O O . ILE A 1 96 ? 8.893 -4.897 -11.836 1.00 90.94 96 ILE A O 1
ATOM 771 N N . LEU A 1 97 ? 7.804 -3.318 -10.672 1.00 89.06 97 LEU A N 1
ATOM 772 C CA . LEU A 1 97 ? 8.087 -2.206 -11.570 1.00 89.06 97 LEU A CA 1
ATOM 773 C C . LEU A 1 97 ? 9.012 -1.191 -10.898 1.00 89.06 97 LEU A C 1
ATOM 775 O O . LEU A 1 97 ? 8.847 -0.896 -9.710 1.00 89.06 97 LEU A O 1
ATOM 779 N N . PRO A 1 98 ? 9.944 -0.594 -11.647 1.00 83.06 98 PRO A N 1
ATOM 780 C CA . PRO A 1 98 ? 10.657 0.570 -11.166 1.00 83.06 98 PRO A CA 1
ATOM 781 C C . PRO A 1 98 ? 9.731 1.795 -11.242 1.00 83.06 98 PRO A C 1
ATOM 783 O O . PRO A 1 98 ? 9.056 2.019 -12.246 1.00 83.06 98 PRO A O 1
ATOM 786 N N . GLY A 1 99 ? 9.688 2.601 -10.183 1.00 76.56 99 GLY A N 1
ATOM 787 C CA . GLY A 1 99 ? 8.882 3.818 -10.121 1.00 76.56 99 GLY A CA 1
ATOM 788 C C . GLY A 1 99 ? 9.726 5.041 -9.793 1.00 76.56 99 GLY A C 1
ATOM 789 O O . GLY A 1 99 ? 10.458 5.045 -8.812 1.00 76.56 99 GLY A O 1
ATOM 790 N N . ASN A 1 100 ? 9.602 6.112 -10.576 1.00 68.25 100 ASN A N 1
ATOM 791 C CA . ASN A 1 100 ? 10.232 7.408 -10.273 1.00 68.25 100 ASN A CA 1
ATOM 792 C C . ASN A 1 100 ? 11.761 7.294 -10.113 1.00 68.25 100 ASN A C 1
ATOM 794 O O . ASN A 1 100 ? 12.362 7.821 -9.180 1.00 68.25 100 ASN A O 1
ATOM 798 N N . VAL A 1 101 ? 12.388 6.517 -10.997 1.00 57.53 101 VAL A N 1
ATOM 799 C CA . VAL A 1 101 ? 13.767 6.036 -10.858 1.00 57.53 101 VAL A CA 1
ATOM 800 C C . VAL A 1 101 ? 14.780 6.855 -11.641 1.00 57.53 101 VAL A C 1
ATOM 802 O O . VAL A 1 101 ? 15.085 6.553 -12.786 1.00 57.53 101 VAL A O 1
ATOM 805 N N . MET A 1 102 ? 15.374 7.852 -10.990 1.00 53.28 102 MET A N 1
ATOM 806 C CA . MET A 1 102 ? 16.660 8.412 -11.436 1.00 53.28 102 MET A CA 1
ATOM 807 C C . MET A 1 102 ? 17.851 7.754 -10.706 1.00 53.28 102 MET A C 1
ATOM 809 O O . MET A 1 102 ? 18.993 7.893 -11.141 1.00 53.28 102 MET A O 1
ATOM 813 N N . LEU A 1 103 ? 17.600 7.016 -9.610 1.00 46.69 103 LEU A N 1
ATOM 814 C CA . LEU A 1 103 ? 18.604 6.677 -8.587 1.00 46.69 103 LEU A CA 1
ATOM 815 C C . LEU A 1 103 ? 19.088 5.222 -8.508 1.00 46.69 103 LEU A C 1
ATOM 817 O O . LEU A 1 103 ? 19.889 4.917 -7.629 1.00 46.69 103 LEU A O 1
ATOM 821 N N . TRP A 1 104 ? 18.771 4.341 -9.462 1.00 50.31 104 TRP A N 1
ATOM 822 C CA . TRP A 1 104 ? 19.502 3.054 -9.536 1.00 50.31 104 TRP A CA 1
ATOM 823 C C . TRP A 1 104 ? 21.007 3.274 -9.857 1.00 50.31 104 TRP A C 1
ATOM 825 O O . TRP A 1 104 ? 21.806 2.351 -9.782 1.00 50.31 104 TRP A O 1
ATOM 835 N N . ARG A 1 105 ? 21.397 4.537 -10.111 1.00 48.88 105 ARG A N 1
ATOM 836 C CA . ARG A 1 105 ? 22.736 5.099 -10.345 1.00 48.88 105 ARG A CA 1
ATOM 837 C C . ARG A 1 105 ? 23.756 5.047 -9.192 1.00 48.88 105 ARG A C 1
ATOM 839 O O . ARG A 1 105 ? 24.883 5.438 -9.463 1.00 48.88 105 ARG A O 1
ATOM 846 N N . ARG A 1 106 ? 23.438 4.743 -7.924 1.00 41.41 106 ARG A N 1
ATOM 847 C CA . ARG A 1 106 ? 24.426 4.974 -6.829 1.00 41.41 106 ARG A CA 1
ATOM 848 C C . ARG A 1 106 ? 24.928 3.743 -6.090 1.00 41.41 106 ARG A C 1
ATOM 850 O O . ARG A 1 106 ? 26.138 3.630 -5.936 1.00 41.41 106 ARG A O 1
ATOM 857 N N . ASP A 1 107 ? 24.063 2.798 -5.746 1.00 41.41 107 ASP A N 1
ATOM 858 C CA . ASP A 1 107 ? 24.523 1.566 -5.082 1.00 41.41 107 ASP A CA 1
ATOM 859 C C . ASP A 1 107 ? 24.957 0.477 -6.084 1.00 41.41 107 ASP A C 1
ATOM 861 O O . ASP A 1 107 ? 25.626 -0.480 -5.709 1.00 41.41 107 ASP A O 1
ATOM 865 N N . TYR A 1 108 ? 24.655 0.660 -7.377 1.00 44.69 108 TYR A N 1
ATOM 866 C CA . TYR A 1 108 ? 25.064 -0.237 -8.470 1.00 44.69 108 TYR A CA 1
ATOM 867 C C . TYR A 1 108 ? 26.239 0.298 -9.309 1.00 44.69 108 TYR A C 1
ATOM 869 O O . TYR A 1 108 ? 26.688 -0.358 -10.245 1.00 44.69 108 TYR A O 1
ATOM 877 N N . VAL A 1 109 ? 26.767 1.485 -8.988 1.00 40.94 109 VAL A N 1
ATOM 878 C CA . VAL A 1 109 ? 27.755 2.190 -9.819 1.00 40.94 109 VAL A CA 1
ATOM 879 C C . VAL A 1 109 ? 29.112 2.222 -9.122 1.00 40.94 109 VAL A C 1
ATOM 881 O O . VAL A 1 109 ? 29.554 3.226 -8.572 1.00 40.94 109 VAL A O 1
ATOM 884 N N . LEU A 1 110 ? 29.814 1.099 -9.255 1.00 38.81 110 LEU A N 1
ATOM 885 C CA . LEU A 1 110 ? 31.242 1.130 -9.587 1.00 38.81 110 LEU A CA 1
ATOM 886 C C . LEU A 1 110 ? 31.471 1.368 -11.099 1.00 38.81 110 LEU A C 1
ATOM 888 O O . LEU A 1 110 ? 32.608 1.348 -11.557 1.00 38.81 110 LEU A O 1
ATOM 892 N N . GLN A 1 111 ? 30.416 1.614 -11.885 1.00 39.84 111 GLN A N 1
ATOM 893 C CA . GLN A 1 111 ? 30.495 1.885 -13.321 1.00 39.84 111 GLN A CA 1
ATOM 894 C C . GLN A 1 111 ? 30.397 3.385 -13.618 1.00 39.84 111 GLN A C 1
ATOM 896 O O . GLN A 1 111 ? 29.332 3.946 -13.862 1.00 39.84 111 GLN A O 1
ATOM 901 N N . GLU A 1 112 ? 31.546 4.049 -13.576 1.00 37.84 112 GLU A N 1
ATOM 902 C CA . GLU A 1 112 ? 31.731 5.387 -14.128 1.00 37.84 112 GLU A CA 1
ATOM 903 C C . GLU A 1 112 ? 31.248 5.485 -15.603 1.00 37.84 112 GLU A C 1
ATOM 905 O O . GLU A 1 112 ? 31.591 4.625 -16.408 1.00 37.84 112 GLU A O 1
ATOM 910 N N . ARG A 1 113 ? 30.576 6.604 -15.959 1.00 39.78 113 ARG A N 1
ATOM 911 C CA . ARG A 1 113 ? 30.601 7.313 -17.278 1.00 39.78 113 ARG A CA 1
ATOM 912 C C . ARG A 1 113 ? 29.444 7.263 -18.288 1.00 39.78 113 ARG A C 1
ATOM 914 O O . ARG A 1 113 ? 29.650 7.755 -19.396 1.00 39.78 113 ARG A O 1
ATOM 921 N N . HIS A 1 114 ? 28.214 6.892 -17.943 1.00 40.03 114 HIS A N 1
ATOM 922 C CA . HIS A 1 114 ? 27.076 7.252 -18.814 1.00 40.03 114 HIS A CA 1
ATOM 923 C C . HIS A 1 114 ? 26.042 8.113 -18.094 1.00 40.03 114 HIS A C 1
ATOM 925 O O . HIS A 1 114 ? 25.628 7.797 -16.983 1.00 40.03 114 HIS A O 1
ATOM 931 N N . GLU A 1 115 ? 25.663 9.234 -18.716 1.00 43.06 115 GLU A N 1
ATOM 932 C CA . GLU A 1 115 ? 24.519 10.052 -18.315 1.00 43.06 115 GLU A CA 1
ATOM 933 C C . GLU A 1 115 ? 23.242 9.295 -18.697 1.00 43.06 115 GLU A C 1
ATOM 935 O O . GLU A 1 115 ? 22.967 9.139 -19.888 1.00 43.06 115 GLU A O 1
ATOM 940 N N . PRO A 1 116 ? 22.449 8.768 -17.750 1.00 46.03 116 PRO A N 1
ATOM 941 C CA . PRO A 1 116 ? 21.259 8.044 -18.128 1.00 46.03 116 PRO A CA 1
ATOM 942 C C . PRO A 1 116 ? 20.196 9.003 -18.619 1.00 46.03 116 PRO A C 1
ATOM 944 O O . PRO A 1 116 ? 19.931 10.065 -18.044 1.00 46.03 116 PRO A O 1
ATOM 947 N N . GLN A 1 117 ? 19.579 8.553 -19.697 1.00 44.94 117 GLN A N 1
ATOM 948 C CA . GLN A 1 117 ? 18.442 9.197 -20.301 1.00 44.94 117 GLN A CA 1
ATOM 949 C C . GLN A 1 117 ? 17.238 9.050 -19.361 1.00 44.94 117 GLN A C 1
ATOM 951 O O . GLN A 1 117 ? 17.009 7.961 -18.824 1.00 44.94 117 GLN A O 1
ATOM 956 N N . PRO A 1 118 ? 16.463 10.122 -19.137 1.00 47.97 118 PRO A N 1
ATOM 957 C CA . PRO A 1 118 ? 15.229 10.035 -18.370 1.00 47.97 118 PRO A CA 1
ATOM 958 C C . PRO A 1 118 ? 14.294 9.004 -19.015 1.00 47.97 118 PRO A C 1
ATOM 960 O O . PRO A 1 118 ? 14.113 9.000 -20.235 1.00 47.97 118 PRO A O 1
ATOM 963 N N . ILE A 1 119 ? 13.681 8.141 -18.196 1.00 51.06 119 ILE A N 1
ATOM 964 C CA . ILE A 1 119 ? 12.551 7.312 -18.638 1.00 51.06 119 ILE A CA 1
ATOM 965 C C . ILE A 1 119 ? 11.534 8.269 -19.250 1.00 51.06 119 ILE A C 1
ATOM 967 O O . ILE A 1 119 ? 11.144 9.226 -18.597 1.00 51.06 119 ILE A O 1
ATOM 971 N N . SER A 1 120 ? 11.163 8.063 -20.514 1.00 45.88 120 SER A N 1
ATOM 972 C CA . SER A 1 120 ? 10.303 8.989 -21.260 1.00 45.88 120 SER A CA 1
ATOM 973 C C . SER A 1 120 ? 9.071 9.416 -20.443 1.00 45.88 120 SER A C 1
ATOM 975 O O . SER A 1 120 ? 8.423 8.581 -19.818 1.00 45.88 120 SER A O 1
ATOM 977 N N . SER A 1 121 ? 8.739 10.711 -20.507 1.00 47.03 121 SER A N 1
ATOM 978 C CA . SER A 1 121 ? 7.709 11.489 -19.777 1.00 47.03 121 SER A CA 1
ATOM 979 C C . SER A 1 121 ? 6.259 11.018 -19.876 1.00 47.03 121 SER A C 1
ATOM 981 O O . SER A 1 121 ? 5.332 11.740 -19.520 1.00 47.03 121 SER A O 1
ATOM 983 N N . SER A 1 122 ? 6.025 9.802 -20.348 1.00 46.06 122 SER A N 1
ATOM 984 C CA . SER A 1 122 ? 4.692 9.239 -20.447 1.00 46.06 122 SER A CA 1
ATOM 985 C C . SER A 1 122 ? 4.619 7.974 -19.615 1.00 46.06 122 SER A C 1
ATOM 987 O O . SER A 1 122 ? 5.413 7.050 -19.751 1.00 46.06 122 SER A O 1
ATOM 989 N N . ASN A 1 123 ? 3.621 7.976 -18.750 1.00 54.03 123 ASN A N 1
ATOM 990 C CA . ASN A 1 123 ? 3.080 6.894 -17.952 1.00 54.03 123 ASN A CA 1
ATOM 991 C C . ASN A 1 123 ? 2.785 5.625 -18.797 1.00 54.03 123 ASN A C 1
ATOM 993 O O . ASN A 1 123 ? 1.631 5.297 -19.052 1.00 54.03 123 ASN A O 1
ATOM 997 N N . ARG A 1 124 ? 3.812 4.929 -19.302 1.00 71.56 124 ARG A N 1
ATOM 998 C CA . ARG A 1 124 ? 3.680 3.829 -20.281 1.00 71.56 124 ARG A CA 1
ATOM 999 C C . ARG A 1 124 ? 3.760 2.432 -19.668 1.00 71.56 124 ARG A C 1
ATOM 1001 O O . ARG A 1 124 ? 3.997 1.466 -20.384 1.00 71.56 124 ARG A O 1
ATOM 1008 N N . PHE A 1 125 ? 3.498 2.285 -18.371 1.00 87.06 125 PHE A N 1
ATOM 1009 C CA . PHE A 1 125 ? 3.264 0.947 -17.822 1.00 87.06 125 PHE A CA 1
ATOM 1010 C C . PHE A 1 125 ? 1.872 0.413 -18.153 1.00 87.06 125 PHE A C 1
ATOM 1012 O O . PHE A 1 125 ? 1.662 -0.785 -18.013 1.00 87.06 125 PHE A O 1
ATOM 1019 N N . ALA A 1 126 ? 0.939 1.239 -18.642 1.00 88.94 126 ALA A N 1
ATOM 1020 C CA . ALA A 1 126 ? -0.385 0.753 -19.022 1.00 88.94 126 ALA A CA 1
ATOM 1021 C C . ALA A 1 126 ? -0.313 -0.427 -20.020 1.00 88.94 126 ALA A C 1
ATOM 1023 O O . ALA A 1 126 ? -0.879 -1.469 -19.694 1.00 88.94 126 ALA A O 1
ATOM 1024 N N . PRO A 1 127 ? 0.434 -0.367 -21.149 1.00 90.75 127 PRO A N 1
ATOM 1025 C CA . PRO A 1 127 ? 0.670 -1.534 -22.010 1.00 90.75 127 PRO A CA 1
ATOM 1026 C C . PRO A 1 127 ? 1.182 -2.779 -21.263 1.00 90.75 127 PRO A C 1
ATOM 1028 O O . PRO A 1 127 ? 0.697 -3.886 -21.498 1.00 90.75 127 PRO A O 1
ATOM 1031 N N . VAL A 1 128 ? 2.110 -2.605 -20.316 1.00 91.88 128 VAL A N 1
ATOM 1032 C CA . VAL A 1 128 ? 2.643 -3.705 -19.493 1.00 91.88 128 VAL A CA 1
ATOM 1033 C C . VAL A 1 128 ? 1.547 -4.318 -18.618 1.00 91.88 128 VAL A C 1
ATOM 1035 O O . VAL A 1 128 ? 1.387 -5.538 -18.592 1.00 91.88 128 VAL A O 1
ATOM 1038 N N . LEU A 1 129 ? 0.748 -3.487 -17.944 1.00 94.25 129 LEU A N 1
ATOM 1039 C CA . LEU A 1 129 ? -0.371 -3.935 -17.114 1.00 94.25 129 LEU A CA 1
ATOM 1040 C C . LEU A 1 129 ? -1.453 -4.637 -17.954 1.00 94.25 129 LEU A C 1
ATOM 1042 O O . LEU A 1 129 ? -1.933 -5.699 -17.557 1.00 94.25 129 LEU A O 1
ATOM 1046 N N . TYR A 1 130 ? -1.774 -4.118 -19.147 1.00 92.50 130 TYR A N 1
ATOM 1047 C CA . TYR A 1 130 ? -2.715 -4.746 -20.087 1.00 92.50 130 TYR A CA 1
ATOM 1048 C C . TYR A 1 130 ? -2.277 -6.153 -20.510 1.00 92.50 130 TYR A C 1
ATOM 1050 O O . TYR A 1 130 ? -3.121 -7.038 -20.661 1.00 92.50 130 TYR A O 1
ATOM 1058 N N . ALA A 1 131 ? -0.973 -6.397 -20.654 1.00 92.94 131 ALA A N 1
ATOM 1059 C CA . ALA A 1 131 ? -0.467 -7.735 -20.952 1.00 92.94 131 ALA A CA 1
ATOM 1060 C C . ALA A 1 131 ? -0.535 -8.705 -19.763 1.00 92.94 131 ALA A C 1
ATOM 1062 O O . ALA A 1 131 ? -0.293 -9.894 -19.958 1.00 92.94 131 ALA A O 1
ATOM 1063 N N . CYS A 1 132 ? -0.891 -8.262 -18.554 1.00 94.50 132 CYS A N 1
ATOM 1064 C CA . CYS A 1 132 ? -0.877 -9.078 -17.336 1.00 94.50 132 CYS A CA 1
ATOM 1065 C C . CYS A 1 132 ? -2.287 -9.257 -16.725 1.00 94.50 132 CYS A C 1
ATOM 1067 O O . CYS A 1 132 ? -2.503 -8.923 -15.559 1.00 94.50 132 CYS A O 1
ATOM 1069 N N . PRO A 1 133 ? -3.271 -9.843 -17.439 1.00 93.31 133 PRO A N 1
ATOM 1070 C CA . PRO A 1 133 ? -4.674 -9.888 -16.991 1.00 93.31 133 PRO A CA 1
ATOM 1071 C C . PRO A 1 133 ? -4.918 -10.756 -15.742 1.00 93.31 133 PRO A C 1
ATOM 1073 O O . PRO A 1 133 ? -5.998 -10.734 -15.149 1.00 93.31 133 PRO A O 1
ATOM 1076 N N . ASN A 1 134 ? -3.935 -11.576 -15.365 1.00 95.44 134 ASN A N 1
ATOM 1077 C CA . ASN A 1 134 ? -4.003 -12.514 -14.248 1.00 95.44 134 ASN A CA 1
ATOM 1078 C C . ASN A 1 134 ? -3.118 -12.122 -13.062 1.00 95.44 134 ASN A C 1
ATOM 1080 O O . ASN A 1 134 ? -2.958 -12.955 -12.161 1.00 95.44 134 ASN A O 1
ATOM 1084 N N . LEU A 1 135 ? -2.596 -10.891 -13.072 1.00 97.44 135 LEU A N 1
ATOM 1085 C CA . LEU A 1 135 ? -1.739 -10.337 -12.036 1.00 97.44 135 LEU A CA 1
ATOM 1086 C C . LEU A 1 135 ? -2.465 -10.297 -10.687 1.00 97.44 135 LEU A C 1
ATOM 1088 O O . LEU A 1 135 ? -3.580 -9.780 -10.593 1.00 97.44 135 LEU A O 1
ATOM 1092 N N . THR A 1 136 ? -1.823 -10.841 -9.656 1.00 97.88 136 THR A N 1
ATOM 1093 C CA . THR A 1 136 ? -2.319 -10.849 -8.273 1.00 97.88 136 THR A CA 1
ATOM 1094 C C . THR A 1 136 ? -1.421 -10.036 -7.345 1.00 97.88 136 THR A C 1
ATOM 1096 O O . THR A 1 136 ? -1.907 -9.520 -6.348 1.00 97.88 136 THR A O 1
ATOM 1099 N N . ASN A 1 137 ? -0.145 -9.840 -7.679 1.00 98.19 137 ASN A N 1
ATOM 1100 C CA . ASN A 1 137 ? 0.803 -9.071 -6.882 1.00 98.19 137 ASN A CA 1
ATOM 1101 C C . ASN A 1 137 ? 1.544 -8.045 -7.748 1.00 98.19 137 ASN A C 1
ATOM 1103 O O . ASN A 1 137 ? 2.220 -8.406 -8.711 1.00 98.19 137 ASN A O 1
ATOM 1107 N N . LEU A 1 138 ? 1.433 -6.772 -7.387 1.00 97.69 138 LEU A N 1
ATOM 1108 C CA . LEU A 1 138 ? 2.157 -5.675 -8.018 1.00 97.69 138 LEU A CA 1
ATOM 1109 C C . LEU A 1 138 ? 2.986 -4.947 -6.966 1.00 97.69 138 LEU A C 1
ATOM 1111 O O . LEU A 1 138 ? 2.456 -4.477 -5.961 1.00 97.69 138 LEU A O 1
ATOM 1115 N N . GLU A 1 139 ? 4.281 -4.824 -7.215 1.00 94.50 139 GLU A N 1
ATOM 1116 C CA . GLU A 1 139 ? 5.184 -3.993 -6.429 1.00 94.50 139 GLU A CA 1
ATOM 1117 C C . GLU A 1 139 ? 5.752 -2.891 -7.314 1.00 94.50 139 GLU A C 1
ATOM 1119 O O . GLU A 1 139 ? 6.169 -3.139 -8.440 1.00 94.50 139 GLU A O 1
ATOM 1124 N N . VAL A 1 140 ? 5.776 -1.668 -6.808 1.00 90.62 140 VAL A N 1
ATOM 1125 C CA . VAL A 1 140 ? 6.399 -0.523 -7.456 1.00 90.62 140 VAL A CA 1
ATOM 1126 C C . VAL A 1 140 ? 7.466 0.000 -6.520 1.00 90.62 140 VAL A C 1
ATOM 1128 O O . VAL A 1 140 ? 7.167 0.432 -5.406 1.00 90.62 140 VAL A O 1
ATOM 1131 N N . ARG A 1 141 ? 8.712 -0.052 -6.984 1.00 84.81 141 ARG A N 1
ATOM 1132 C CA . ARG A 1 141 ? 9.880 0.408 -6.240 1.00 84.81 141 ARG A CA 1
ATOM 1133 C C . ARG A 1 141 ? 10.153 1.862 -6.559 1.00 84.81 141 ARG A C 1
ATOM 1135 O O . ARG A 1 141 ? 10.720 2.177 -7.603 1.00 84.81 141 ARG A O 1
ATOM 1142 N N . LEU A 1 142 ? 9.712 2.729 -5.663 1.00 80.19 142 LEU A N 1
ATOM 1143 C CA . LEU A 1 142 ? 9.853 4.170 -5.752 1.00 80.19 142 LEU A CA 1
ATOM 1144 C C . LEU A 1 142 ? 11.294 4.581 -5.447 1.00 80.19 142 LEU A C 1
ATOM 1146 O O . LEU A 1 142 ? 11.878 4.116 -4.469 1.00 80.19 142 LEU A O 1
ATOM 1150 N N . SER A 1 143 ? 11.867 5.458 -6.271 1.00 72.50 143 SER A N 1
ATOM 1151 C CA . SER A 1 143 ? 13.093 6.178 -5.922 1.00 72.50 143 SER A CA 1
ATOM 1152 C C . SER A 1 143 ? 12.846 7.668 -5.764 1.00 72.50 143 SER A C 1
ATOM 1154 O O . SER A 1 143 ? 11.819 8.206 -6.175 1.00 72.50 143 SER A O 1
ATOM 1156 N N . ASP A 1 144 ? 13.828 8.305 -5.149 1.00 60.59 144 ASP A N 1
ATOM 1157 C CA . ASP A 1 144 ? 13.689 9.621 -4.558 1.00 60.59 144 ASP A CA 1
ATOM 1158 C C . ASP A 1 144 ? 13.944 10.800 -5.491 1.00 60.59 144 ASP A C 1
ATOM 1160 O O . ASP A 1 144 ? 13.406 11.874 -5.249 1.00 60.59 144 ASP A O 1
ATOM 1164 N N . GLN A 1 145 ? 14.734 10.667 -6.553 1.00 54.34 145 GLN A N 1
ATOM 1165 C CA . GLN A 1 145 ? 15.220 11.881 -7.202 1.00 54.34 145 GLN A CA 1
ATOM 1166 C C . GLN A 1 145 ? 14.082 12.651 -7.890 1.00 54.34 145 GLN A C 1
ATOM 1168 O O . GLN A 1 145 ? 13.626 12.298 -8.982 1.00 54.34 145 GLN A O 1
ATOM 1173 N N . ARG A 1 146 ? 13.664 13.749 -7.242 1.00 53.00 146 ARG A N 1
ATOM 1174 C CA . ARG A 1 146 ? 13.000 14.885 -7.875 1.00 53.00 146 ARG A CA 1
ATOM 1175 C C . ARG A 1 146 ? 13.952 15.361 -8.961 1.00 53.00 146 ARG A C 1
ATOM 1177 O O . ARG A 1 146 ? 14.908 16.075 -8.684 1.00 53.00 146 ARG A O 1
ATOM 1184 N N . GLY A 1 147 ? 13.735 14.905 -10.191 1.00 49.34 147 GLY A N 1
ATOM 1185 C CA . GLY A 1 147 ? 14.240 15.647 -11.332 1.00 49.34 147 GLY A CA 1
ATOM 1186 C C . GLY A 1 147 ? 13.640 17.040 -11.215 1.00 49.34 147 GLY A C 1
ATOM 1187 O O . GLY A 1 147 ? 12.419 17.154 -11.107 1.00 49.34 147 GLY A O 1
ATOM 1188 N N . ASP A 1 148 ? 14.482 18.069 -11.176 1.00 46.28 148 ASP A N 1
ATOM 1189 C CA . ASP A 1 148 ? 14.053 19.466 -11.043 1.00 46.28 148 ASP A CA 1
ATOM 1190 C C . ASP A 1 148 ? 13.095 19.914 -12.172 1.00 46.28 148 ASP A C 1
ATOM 1192 O O . ASP A 1 148 ? 12.467 20.963 -12.065 1.00 46.28 148 ASP A O 1
ATOM 1196 N N . ASP A 1 149 ? 12.862 19.076 -13.191 1.00 48.47 149 ASP A N 1
ATOM 1197 C CA . ASP A 1 149 ? 12.008 19.366 -14.338 1.00 48.47 149 ASP A CA 1
ATOM 1198 C C . ASP A 1 149 ? 10.821 18.381 -14.508 1.00 48.47 149 ASP A C 1
ATOM 1200 O O . ASP A 1 149 ? 10.923 17.270 -15.028 1.00 48.47 149 ASP A O 1
ATOM 1204 N N . GLN A 1 150 ? 9.654 18.839 -14.047 1.00 49.69 150 GLN A N 1
ATOM 1205 C CA . GLN A 1 150 ? 8.320 18.773 -14.681 1.00 49.69 150 GLN A CA 1
ATOM 1206 C C . GLN A 1 150 ? 7.843 17.506 -15.443 1.00 49.69 150 GLN A C 1
ATOM 1208 O O . GLN A 1 150 ? 7.501 17.578 -16.622 1.00 49.69 150 GLN A O 1
ATOM 1213 N N . GLY A 1 151 ? 7.571 16.394 -14.747 1.00 48.91 151 GLY A N 1
ATOM 1214 C CA . GLY A 1 151 ? 6.457 15.514 -15.180 1.00 48.91 151 GLY A CA 1
ATOM 1215 C C . GLY A 1 151 ? 6.759 14.037 -15.432 1.00 48.91 151 GLY A C 1
ATOM 1216 O O . GLY A 1 151 ? 6.094 13.406 -16.247 1.00 48.91 151 GLY A O 1
ATOM 1217 N N . LEU A 1 152 ? 7.732 13.468 -14.722 1.00 53.25 152 LEU A N 1
ATOM 1218 C CA . LEU A 1 152 ? 8.225 12.101 -14.950 1.00 53.25 152 LEU A CA 1
ATOM 1219 C C . LEU A 1 152 ? 7.793 11.079 -13.879 1.00 53.25 152 LEU A C 1
ATOM 1221 O O . LEU A 1 152 ? 8.378 10.001 -13.792 1.00 53.25 152 LEU A O 1
ATOM 1225 N N . LEU A 1 153 ? 6.801 11.403 -13.042 1.00 67.00 153 LEU A N 1
ATOM 1226 C CA . LEU A 1 153 ? 6.441 10.577 -11.886 1.00 67.00 153 LEU A CA 1
ATOM 1227 C C . LEU A 1 153 ? 5.183 9.735 -12.147 1.00 67.00 153 LEU A C 1
ATOM 1229 O O . LEU A 1 153 ? 4.147 10.260 -12.555 1.00 67.00 153 LEU A O 1
ATOM 1233 N N . LEU A 1 154 ? 5.255 8.434 -11.852 1.00 79.94 154 LEU A N 1
ATOM 1234 C CA . LEU A 1 154 ? 4.081 7.591 -11.644 1.00 79.94 154 LEU A CA 1
ATOM 1235 C C . LEU A 1 154 ? 3.207 8.239 -10.574 1.00 79.94 154 LEU A C 1
ATOM 1237 O O . LEU A 1 154 ? 3.685 8.518 -9.476 1.00 79.94 154 LEU A O 1
ATOM 1241 N N . GLY A 1 155 ? 1.938 8.463 -10.901 1.00 84.94 155 GLY A N 1
ATOM 1242 C CA . GLY A 1 155 ? 0.996 9.134 -10.012 1.00 84.94 155 GLY A CA 1
ATOM 1243 C C . GLY A 1 155 ? -0.427 8.606 -10.140 1.00 84.94 155 GLY A C 1
ATOM 1244 O O . GLY A 1 155 ? -0.643 7.425 -10.414 1.00 84.94 155 GLY A O 1
ATOM 1245 N N . ASN A 1 156 ? -1.420 9.477 -9.953 1.00 89.12 156 ASN A N 1
ATOM 1246 C CA . ASN A 1 156 ? -2.838 9.090 -9.966 1.00 89.12 156 ASN A CA 1
ATOM 1247 C C . ASN A 1 156 ? -3.262 8.328 -11.238 1.00 89.12 156 ASN A C 1
ATOM 1249 O O . ASN A 1 156 ? -4.010 7.357 -11.143 1.00 89.12 156 ASN A O 1
ATOM 1253 N N . SER A 1 157 ? -2.771 8.729 -12.415 1.00 89.06 157 SER A N 1
ATOM 1254 C CA . SER A 1 157 ? -3.077 8.060 -13.690 1.00 89.06 157 SER A CA 1
ATOM 1255 C C . SER A 1 157 ? -2.599 6.606 -13.719 1.00 89.06 157 SER A C 1
ATOM 1257 O O . SER A 1 157 ? -3.309 5.738 -14.209 1.00 89.06 157 SER A O 1
ATOM 1259 N N . PHE A 1 158 ? -1.441 6.307 -13.127 1.00 90.62 158 PHE A N 1
ATOM 1260 C CA . PHE A 1 158 ? -0.945 4.937 -12.995 1.00 90.62 158 PHE A CA 1
ATOM 1261 C C . PHE A 1 158 ? -1.849 4.080 -12.095 1.00 90.62 158 PHE A C 1
ATOM 1263 O O . PHE A 1 158 ? -2.179 2.950 -12.447 1.00 90.62 158 PHE A O 1
ATOM 1270 N N . LEU A 1 159 ? -2.318 4.622 -10.963 1.00 93.25 159 LEU A N 1
ATOM 1271 C CA . LEU A 1 159 ? -3.280 3.919 -10.100 1.00 93.25 159 LEU A CA 1
ATOM 1272 C C . LEU A 1 159 ? -4.627 3.705 -10.799 1.00 93.25 159 LEU A C 1
ATOM 1274 O O . LEU A 1 159 ? -5.257 2.663 -10.622 1.00 93.25 159 LEU A O 1
ATOM 1278 N N . GLN A 1 160 ? -5.046 4.658 -11.635 1.00 93.06 160 GLN A N 1
ATOM 1279 C CA . GLN A 1 160 ? -6.225 4.504 -12.479 1.00 93.06 160 GLN A CA 1
ATOM 1280 C C . GLN A 1 160 ? -6.047 3.365 -13.495 1.00 93.06 160 GLN A C 1
ATOM 1282 O O . GLN A 1 160 ? -6.975 2.578 -13.694 1.00 93.06 160 GLN A O 1
ATOM 1287 N N . ASP A 1 161 ? -4.873 3.249 -14.118 1.00 93.56 161 ASP A N 1
ATOM 1288 C CA . ASP A 1 161 ? -4.567 2.153 -15.038 1.00 93.56 161 ASP A CA 1
ATOM 1289 C C . ASP A 1 161 ? -4.572 0.804 -14.310 1.00 93.56 161 ASP A C 1
ATOM 1291 O O . ASP A 1 161 ? -5.201 -0.137 -14.793 1.00 93.56 161 ASP A O 1
ATOM 1295 N N . ILE A 1 162 ? -3.990 0.709 -13.109 1.00 95.12 162 ILE A N 1
ATOM 1296 C CA . ILE A 1 162 ? -4.072 -0.503 -12.272 1.00 95.12 162 ILE A CA 1
ATOM 1297 C C . ILE A 1 162 ? -5.531 -0.875 -11.991 1.00 95.12 162 ILE A C 1
ATOM 1299 O O . ILE A 1 162 ? -5.928 -2.022 -12.207 1.00 95.12 162 ILE A O 1
ATOM 1303 N N . ALA A 1 163 ? -6.341 0.090 -11.545 1.00 94.81 163 ALA A N 1
ATOM 1304 C CA . ALA A 1 163 ? -7.745 -0.137 -11.211 1.00 94.81 163 ALA A CA 1
ATOM 1305 C C . ALA A 1 163 ? -8.553 -0.677 -12.406 1.00 94.81 163 ALA A C 1
ATOM 1307 O O . ALA A 1 163 ? -9.443 -1.507 -12.228 1.00 94.81 163 ALA A O 1
ATOM 1308 N N . LYS A 1 164 ? -8.225 -0.235 -13.627 1.00 94.00 164 LYS A N 1
ATOM 1309 C CA . LYS A 1 164 ? -8.888 -0.672 -14.866 1.00 94.00 164 LYS A CA 1
ATOM 1310 C C . LYS A 1 164 ? -8.381 -2.015 -15.389 1.00 94.00 164 LYS A C 1
ATOM 1312 O O . LYS A 1 164 ? -9.166 -2.790 -15.929 1.00 94.00 164 LYS A O 1
ATOM 1317 N N . THR A 1 165 ? -7.080 -2.273 -15.286 1.00 94.00 165 THR A N 1
ATOM 1318 C CA . THR A 1 165 ? -6.415 -3.358 -16.031 1.00 94.00 165 THR A CA 1
ATOM 1319 C C . THR A 1 165 ? -6.106 -4.592 -15.191 1.00 94.00 165 THR A C 1
ATOM 1321 O O . THR A 1 165 ? -5.971 -5.682 -15.745 1.00 94.00 165 THR A O 1
ATOM 1324 N N . CYS A 1 166 ? -6.064 -4.465 -13.861 1.00 95.88 166 CYS A N 1
ATOM 1325 C CA . CYS A 1 166 ? -5.685 -5.545 -12.948 1.00 95.88 166 CYS A CA 1
ATOM 1326 C C . CYS A 1 166 ? -6.831 -5.942 -11.991 1.00 95.88 166 CYS A C 1
ATOM 1328 O O . CYS A 1 166 ? -6.672 -5.868 -10.773 1.00 95.88 166 CYS A O 1
ATOM 1330 N N . PRO A 1 167 ? -7.992 -6.428 -12.479 1.00 94.94 167 PRO A N 1
ATOM 1331 C CA . PRO A 1 167 ? -9.152 -6.729 -11.626 1.00 94.94 167 PRO A CA 1
ATOM 1332 C C . PRO A 1 167 ? -8.924 -7.886 -10.638 1.00 94.94 167 PRO A C 1
ATOM 1334 O O . PRO A 1 167 ? -9.698 -8.063 -9.697 1.00 94.94 167 PRO A O 1
ATOM 1337 N N . LYS A 1 168 ? -7.883 -8.699 -10.861 1.00 96.44 168 LYS A N 1
ATOM 1338 C CA . LYS A 1 168 ? -7.496 -9.826 -10.000 1.00 96.44 168 LYS A CA 1
ATOM 1339 C C . LYS A 1 168 ? -6.415 -9.465 -8.983 1.00 96.44 168 LYS A C 1
ATOM 1341 O O . LYS A 1 168 ? -5.953 -10.358 -8.283 1.00 96.44 168 LYS A O 1
ATOM 1346 N N . LEU A 1 169 ? -6.019 -8.195 -8.909 1.00 97.50 169 LEU A N 1
ATOM 1347 C CA . LEU A 1 169 ? -4.966 -7.761 -8.007 1.00 97.50 169 LEU A CA 1
ATOM 1348 C C . LEU A 1 169 ? -5.378 -8.004 -6.552 1.00 97.50 169 LEU A C 1
ATOM 1350 O O . LEU A 1 169 ? -6.425 -7.539 -6.110 1.00 97.50 169 LEU A O 1
ATOM 1354 N N . GLU A 1 170 ? -4.535 -8.733 -5.833 1.00 97.25 170 GLU A N 1
ATOM 1355 C CA . GLU A 1 170 ? -4.693 -9.132 -4.434 1.00 97.25 170 GLU A CA 1
ATOM 1356 C C . GLU A 1 170 ? -3.760 -8.329 -3.523 1.00 97.25 170 GLU A C 1
ATOM 1358 O O . GLU A 1 170 ? -4.144 -7.939 -2.419 1.00 97.25 170 GLU A O 1
ATOM 1363 N N . ARG A 1 171 ? -2.557 -8.015 -4.017 1.00 97.81 171 ARG A N 1
ATOM 1364 C CA . ARG A 1 171 ? -1.550 -7.208 -3.336 1.00 97.81 171 ARG A CA 1
ATOM 1365 C C . ARG A 1 171 ? -1.040 -6.080 -4.227 1.00 97.81 171 ARG A C 1
ATOM 1367 O O . ARG A 1 171 ? -0.613 -6.323 -5.354 1.00 97.81 171 ARG A O 1
ATOM 1374 N N . LEU A 1 172 ? -1.012 -4.870 -3.679 1.00 97.69 172 LEU A N 1
ATOM 1375 C CA . LEU A 1 172 ? -0.312 -3.720 -4.246 1.00 97.69 172 LEU A CA 1
ATOM 1376 C C . LEU A 1 172 ? 0.679 -3.177 -3.217 1.00 97.69 172 LEU A C 1
ATOM 1378 O O . LEU A 1 172 ? 0.316 -2.942 -2.068 1.00 97.69 172 LEU A O 1
ATOM 1382 N N . ALA A 1 173 ? 1.917 -2.951 -3.630 1.00 95.44 173 ALA A N 1
ATOM 1383 C CA . ALA A 1 173 ? 2.938 -2.347 -2.794 1.00 95.44 173 ALA A CA 1
ATOM 1384 C C . ALA A 1 173 ? 3.603 -1.186 -3.524 1.00 95.44 173 ALA A C 1
ATOM 1386 O O . ALA A 1 173 ? 4.202 -1.375 -4.575 1.00 95.44 173 ALA A O 1
ATOM 1387 N N . LEU A 1 174 ? 3.498 0.010 -2.958 1.00 91.62 174 LEU A N 1
ATOM 1388 C CA . LEU A 1 174 ? 4.254 1.190 -3.351 1.00 91.62 174 LEU A CA 1
ATOM 1389 C C . LEU A 1 174 ? 5.331 1.366 -2.282 1.00 91.62 174 LEU A C 1
ATOM 1391 O O . LEU A 1 174 ? 5.034 1.838 -1.188 1.00 91.62 174 LEU A O 1
ATOM 1395 N N . VAL A 1 175 ? 6.538 0.880 -2.558 1.00 86.38 175 VAL A N 1
ATOM 1396 C CA . VAL A 1 175 ? 7.618 0.758 -1.567 1.00 86.38 175 VAL A CA 1
ATOM 1397 C C . VAL A 1 175 ? 8.847 1.515 -2.026 1.00 86.38 175 VAL A C 1
ATOM 1399 O O . VAL A 1 175 ? 9.120 1.602 -3.219 1.00 86.38 175 VAL A O 1
ATOM 1402 N N . GLU A 1 176 ? 9.610 2.053 -1.088 1.00 78.56 176 GLU A N 1
ATOM 1403 C CA . GLU A 1 176 ? 10.877 2.707 -1.404 1.00 78.56 176 GLU A CA 1
ATOM 1404 C C . GLU A 1 176 ? 11.934 1.661 -1.789 1.00 78.56 176 GLU A C 1
ATOM 1406 O O . GLU A 1 176 ? 12.074 0.626 -1.140 1.00 78.56 176 GLU A O 1
ATOM 1411 N N . ALA A 1 177 ? 12.665 1.910 -2.878 1.00 70.38 177 ALA A N 1
ATOM 1412 C CA . ALA A 1 177 ? 13.656 0.982 -3.423 1.00 70.38 177 ALA A CA 1
ATOM 1413 C C . ALA A 1 177 ? 14.901 0.843 -2.529 1.00 70.38 177 ALA A C 1
ATOM 1415 O O . ALA A 1 177 ? 15.542 -0.207 -2.527 1.00 70.38 177 ALA A O 1
ATOM 1416 N N . SER A 1 178 ? 15.246 1.893 -1.781 1.00 63.25 178 SER A N 1
ATOM 1417 C CA . SER A 1 178 ? 16.401 1.924 -0.886 1.00 63.25 178 SER A CA 1
ATOM 1418 C C . SER A 1 178 ? 15.995 2.431 0.495 1.00 63.25 178 SER A C 1
ATOM 1420 O O . SER A 1 178 ? 15.749 3.621 0.669 1.00 63.25 178 SER A O 1
ATOM 1422 N N . ASN A 1 179 ? 16.064 1.568 1.510 1.00 53.28 179 ASN A N 1
ATOM 1423 C CA . ASN A 1 179 ? 15.894 1.977 2.916 1.00 53.28 179 ASN A CA 1
ATOM 1424 C C . ASN A 1 179 ? 17.009 2.930 3.400 1.00 53.28 179 ASN A C 1
ATOM 1426 O O . ASN A 1 179 ? 16.962 3.456 4.507 1.00 53.28 179 ASN A O 1
ATOM 1430 N N . HIS A 1 180 ? 18.067 3.094 2.600 1.00 52.59 180 HIS A N 1
ATOM 1431 C CA . HIS A 1 180 ? 19.300 3.792 2.977 1.00 52.59 180 HIS A CA 1
ATOM 1432 C C . HIS A 1 180 ? 19.191 5.304 2.774 1.00 52.59 180 HIS A C 1
ATOM 1434 O O . HIS A 1 180 ? 20.008 6.087 3.273 1.00 52.59 180 HIS A O 1
ATOM 1440 N N . HIS A 1 181 ? 18.156 5.731 2.062 1.00 51.78 181 HIS A N 1
ATOM 1441 C CA . HIS A 1 181 ? 17.906 7.117 1.760 1.00 51.78 181 HIS A CA 1
ATOM 1442 C C . HIS A 1 181 ? 16.398 7.330 1.918 1.00 51.78 181 HIS A C 1
ATOM 1444 O O . HIS A 1 181 ? 15.651 7.191 0.964 1.00 51.78 181 HIS A O 1
ATOM 1450 N N . GLY A 1 182 ? 15.938 7.530 3.156 1.00 50.47 182 GLY A N 1
ATOM 1451 C CA . GLY A 1 182 ? 14.518 7.780 3.428 1.00 50.47 182 GLY A CA 1
ATOM 1452 C C . GLY A 1 182 ? 14.164 9.181 2.963 1.00 50.47 182 GLY A C 1
ATOM 1453 O O . GLY A 1 182 ? 14.863 10.107 3.342 1.00 50.47 182 GLY A O 1
ATOM 1454 N N . PHE A 1 183 ? 13.130 9.383 2.161 1.00 54.41 183 PHE A N 1
ATOM 1455 C CA . PHE A 1 183 ? 12.798 10.705 1.621 1.00 54.41 183 PHE A CA 1
ATOM 1456 C C . PHE A 1 183 ? 11.330 11.046 1.827 1.00 54.41 183 PHE A C 1
ATOM 1458 O O . PHE A 1 183 ? 10.522 10.199 2.185 1.00 54.41 183 PHE A O 1
ATOM 1465 N N . GLY A 1 184 ? 11.003 12.333 1.688 1.00 54.69 184 GLY A N 1
ATOM 1466 C CA . GLY A 1 184 ? 9.630 12.824 1.787 1.00 54.69 184 GLY A CA 1
ATOM 1467 C C . GLY A 1 184 ? 8.700 12.131 0.787 1.00 54.69 184 GLY A C 1
ATOM 1468 O O . GLY A 1 184 ? 9.160 11.681 -0.265 1.00 54.69 184 GLY A O 1
ATOM 1469 N N . PRO A 1 185 ? 7.382 12.087 1.056 1.00 56.03 185 PRO A N 1
ATOM 1470 C CA . PRO A 1 185 ? 6.437 11.502 0.124 1.00 56.03 185 PRO A CA 1
ATOM 1471 C C . PRO A 1 185 ? 6.614 12.128 -1.260 1.00 56.03 185 PRO A C 1
ATOM 1473 O O . PRO A 1 185 ? 6.689 13.354 -1.398 1.00 56.03 185 PRO A O 1
ATOM 1476 N N . SER A 1 186 ? 6.644 11.285 -2.295 1.00 62.84 186 SER A N 1
ATOM 1477 C CA . SER A 1 186 ? 6.783 11.740 -3.687 1.00 62.84 186 SER A CA 1
ATOM 1478 C C . SER A 1 186 ? 5.657 12.697 -4.097 1.00 62.84 186 SER A C 1
ATOM 1480 O O . SER A 1 186 ? 5.758 13.362 -5.125 1.00 62.84 186 SER A O 1
ATOM 1482 N N . ASN A 1 187 ? 4.573 12.756 -3.304 1.00 66.38 187 ASN A N 1
ATOM 1483 C CA . ASN A 1 187 ? 3.309 13.450 -3.560 1.00 66.38 187 ASN A CA 1
ATOM 1484 C C . ASN A 1 187 ? 2.667 13.089 -4.909 1.00 66.38 187 ASN A C 1
ATOM 1486 O O . ASN A 1 187 ? 1.629 13.642 -5.257 1.00 66.38 187 ASN A O 1
ATOM 1490 N N . ALA A 1 188 ? 3.249 12.145 -5.650 1.00 76.62 188 ALA A N 1
ATOM 1491 C CA . ALA A 1 188 ? 2.772 11.726 -6.952 1.00 76.62 188 ALA A CA 1
ATOM 1492 C C . ALA A 1 188 ? 1.497 10.881 -6.817 1.00 76.62 188 ALA A C 1
ATOM 1494 O O . ALA A 1 188 ? 0.590 10.967 -7.644 1.00 76.62 188 ALA A O 1
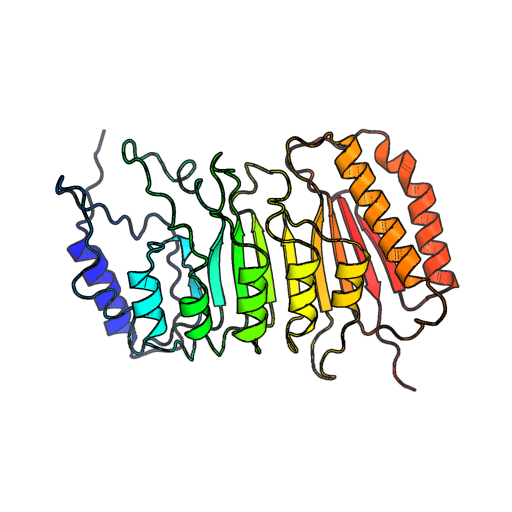ATOM 1495 N N . PHE A 1 189 ? 1.397 10.121 -5.722 1.00 85.12 189 PHE A N 1
ATOM 1496 C CA . PHE A 1 189 ? 0.191 9.405 -5.326 1.00 85.12 189 PHE A CA 1
ATOM 1497 C C . PHE A 1 189 ? -0.556 10.198 -4.259 1.00 85.12 189 PHE A C 1
ATOM 1499 O O . PHE A 1 189 ? -0.075 10.376 -3.135 1.00 85.12 189 PHE A O 1
ATOM 1506 N N . THR A 1 190 ? -1.736 10.676 -4.636 1.00 87.94 190 THR A N 1
ATOM 1507 C CA . THR A 1 190 ? -2.613 11.486 -3.782 1.00 87.94 190 THR A CA 1
ATOM 1508 C C . THR A 1 190 ? -3.834 10.684 -3.335 1.00 87.94 190 THR A C 1
ATOM 1510 O O . THR A 1 190 ? -4.094 9.592 -3.847 1.00 87.94 190 THR A O 1
ATOM 1513 N N . ASN A 1 191 ? -4.641 11.264 -2.442 1.00 90.69 191 ASN A N 1
ATOM 1514 C CA . ASN A 1 191 ? -5.944 10.721 -2.045 1.00 90.69 191 ASN A CA 1
ATOM 1515 C C . ASN A 1 191 ? -6.810 10.292 -3.236 1.00 90.69 191 ASN A C 1
ATOM 1517 O O . ASN A 1 191 ? -7.406 9.222 -3.192 1.00 90.69 191 ASN A O 1
ATOM 1521 N N . GLU A 1 192 ? -6.856 11.097 -4.301 1.00 92.00 192 GLU A N 1
ATOM 1522 C CA . GLU A 1 192 ? -7.666 10.803 -5.486 1.00 92.00 192 GLU A CA 1
ATOM 1523 C C . GLU A 1 192 ? -7.209 9.510 -6.170 1.00 92.00 192 GLU A C 1
ATOM 1525 O O . GLU A 1 192 ? -8.024 8.633 -6.448 1.00 92.00 192 GLU A O 1
ATOM 1530 N N . GLY A 1 193 ? -5.901 9.354 -6.393 1.00 91.56 193 GLY A N 1
ATOM 1531 C CA . GLY A 1 193 ? -5.349 8.147 -7.003 1.00 91.56 193 GLY A CA 1
ATOM 1532 C C . GLY A 1 193 ? -5.545 6.913 -6.124 1.00 91.56 193 GLY A C 1
ATOM 1533 O O . GLY A 1 193 ? -5.940 5.859 -6.615 1.00 91.56 193 GLY A O 1
ATOM 1534 N N . ILE A 1 194 ? -5.316 7.044 -4.816 1.00 93.62 194 ILE A N 1
ATOM 1535 C CA . ILE A 1 194 ? -5.479 5.945 -3.856 1.00 93.62 194 ILE A CA 1
ATOM 1536 C C . ILE A 1 194 ? -6.955 5.527 -3.739 1.00 93.62 194 ILE A C 1
ATOM 1538 O O . ILE A 1 194 ? -7.249 4.334 -3.665 1.00 93.62 194 ILE A O 1
ATOM 1542 N N . ALA A 1 195 ? -7.896 6.474 -3.811 1.00 94.25 195 ALA A N 1
ATOM 1543 C CA . ALA A 1 195 ? -9.329 6.188 -3.800 1.00 94.25 195 ALA A CA 1
ATOM 1544 C C . ALA A 1 195 ? -9.786 5.338 -5.001 1.00 94.25 195 ALA A C 1
ATOM 1546 O O . ALA A 1 195 ? -10.735 4.566 -4.869 1.00 94.25 195 ALA A O 1
ATOM 1547 N N . MET A 1 196 ? -9.087 5.387 -6.143 1.00 94.06 196 MET A N 1
ATOM 1548 C CA . MET A 1 196 ? -9.390 4.523 -7.298 1.00 94.06 196 MET A CA 1
ATOM 1549 C C . MET A 1 196 ? -9.231 3.029 -6.974 1.00 94.06 196 MET A C 1
ATOM 1551 O O . MET A 1 196 ? -9.904 2.186 -7.568 1.00 94.06 196 MET A O 1
ATOM 1555 N N . LEU A 1 197 ? -8.382 2.684 -5.999 1.00 95.50 197 LEU A N 1
ATOM 1556 C CA . LEU A 1 197 ? -8.130 1.299 -5.595 1.00 95.50 197 LEU A CA 1
ATOM 1557 C C . LEU A 1 197 ? -9.313 0.673 -4.842 1.00 95.50 197 LEU A C 1
ATOM 1559 O O . LEU A 1 197 ? -9.408 -0.553 -4.765 1.00 95.50 197 LEU A O 1
ATOM 1563 N N . VAL A 1 198 ? -10.252 1.487 -4.341 1.00 94.44 198 VAL A N 1
ATOM 1564 C CA . VAL A 1 198 ? -11.476 1.009 -3.674 1.00 94.44 198 VAL A CA 1
ATOM 1565 C C . VAL A 1 198 ? -12.283 0.083 -4.591 1.00 94.44 198 VAL A C 1
ATOM 1567 O O . VAL A 1 198 ? -12.915 -0.854 -4.104 1.00 94.44 198 VAL A O 1
ATOM 1570 N N . GLY A 1 199 ? -12.209 0.283 -5.911 1.00 91.50 199 GLY A N 1
ATOM 1571 C CA . GLY A 1 199 ? -12.912 -0.531 -6.905 1.00 91.50 199 GLY A CA 1
ATOM 1572 C C . GLY A 1 199 ? -12.317 -1.920 -7.176 1.00 91.50 199 GLY A C 1
ATOM 1573 O O . GLY A 1 199 ? -12.949 -2.698 -7.883 1.00 91.50 199 GLY A O 1
ATOM 1574 N N . LEU A 1 200 ? -11.135 -2.264 -6.645 1.00 94.12 200 LEU A N 1
ATOM 1575 C CA . LEU A 1 200 ? -10.450 -3.531 -6.954 1.00 94.12 200 LEU A CA 1
ATOM 1576 C C . LEU A 1 200 ? -10.960 -4.690 -6.082 1.00 94.12 200 LEU A C 1
ATOM 1578 O O . LEU A 1 200 ? -10.542 -4.800 -4.932 1.00 94.12 200 LEU A O 1
ATOM 1582 N N . PRO A 1 201 ? -11.815 -5.602 -6.567 1.00 92.12 201 PRO A N 1
ATOM 1583 C CA . PRO A 1 201 ? -12.615 -6.480 -5.702 1.00 92.12 201 PRO A CA 1
ATOM 1584 C C . PRO A 1 201 ? -11.811 -7.482 -4.856 1.00 92.12 201 PRO A C 1
ATOM 1586 O O . PRO A 1 201 ? -12.337 -7.983 -3.865 1.00 92.12 201 PRO A O 1
ATOM 1589 N N . ARG A 1 202 ? -10.563 -7.779 -5.242 1.00 94.62 202 ARG A N 1
ATOM 1590 C CA . ARG A 1 202 ? -9.697 -8.777 -4.588 1.00 94.62 202 ARG A CA 1
ATOM 1591 C C . ARG A 1 202 ? -8.533 -8.195 -3.793 1.00 94.62 202 ARG A C 1
ATOM 1593 O O . ARG A 1 202 ? -7.848 -8.937 -3.092 1.00 94.62 202 ARG A O 1
ATOM 1600 N N . LEU A 1 203 ? -8.299 -6.887 -3.897 1.00 95.94 203 LEU A N 1
ATOM 1601 C CA . LEU A 1 203 ? -7.153 -6.250 -3.255 1.00 95.94 203 LEU A CA 1
ATOM 1602 C C . LEU A 1 203 ? -7.309 -6.333 -1.728 1.00 95.94 203 LEU A C 1
ATOM 1604 O O . LEU A 1 203 ? -8.211 -5.754 -1.145 1.00 95.94 203 LEU A O 1
ATOM 1608 N N . HIS A 1 204 ? -6.447 -7.055 -1.043 1.00 95.00 204 HIS A N 1
ATOM 1609 C CA . HIS A 1 204 ? -6.561 -7.226 0.406 1.00 95.00 204 HIS A CA 1
ATOM 1610 C C . HIS A 1 204 ? -5.242 -6.977 1.121 1.00 95.00 204 HIS A C 1
ATOM 1612 O O . HIS A 1 204 ? -5.225 -6.946 2.343 1.00 95.00 204 HIS A O 1
ATOM 1618 N N . VAL A 1 205 ? -4.149 -6.760 0.388 1.00 97.00 205 VAL A N 1
ATOM 1619 C CA . VAL A 1 205 ? -2.886 -6.277 0.946 1.00 97.00 205 VAL A CA 1
ATOM 1620 C C . VAL A 1 205 ? -2.476 -5.011 0.213 1.00 97.00 205 VAL A C 1
ATOM 1622 O O . VAL A 1 205 ? -2.282 -5.019 -1.002 1.00 97.00 205 VAL A O 1
ATOM 1625 N N . LEU A 1 206 ? -2.321 -3.923 0.955 1.00 96.94 206 LEU A N 1
ATOM 1626 C CA . LEU A 1 206 ? -1.862 -2.651 0.423 1.00 96.94 206 LEU A CA 1
ATOM 1627 C C . LEU A 1 206 ? -0.694 -2.144 1.265 1.00 96.94 206 LEU A C 1
ATOM 1629 O O . LEU A 1 206 ? -0.881 -1.878 2.444 1.00 96.94 206 LEU A O 1
ATOM 1633 N N . ALA A 1 207 ? 0.485 -2.001 0.664 1.00 95.44 207 ALA A N 1
ATOM 1634 C CA . ALA A 1 207 ? 1.636 -1.363 1.297 1.00 95.44 207 ALA A CA 1
ATOM 1635 C C . ALA A 1 207 ? 1.875 0.011 0.662 1.00 95.44 207 ALA A C 1
ATOM 1637 O O . ALA A 1 207 ? 2.024 0.111 -0.557 1.00 95.44 207 ALA A O 1
ATOM 1638 N N . LEU A 1 208 ? 1.882 1.062 1.476 1.00 92.31 208 LEU A N 1
ATOM 1639 C CA . LEU A 1 208 ? 1.952 2.457 1.056 1.00 92.31 208 LEU A CA 1
ATOM 1640 C C . LEU A 1 208 ? 3.103 3.167 1.768 1.00 92.31 208 LEU A C 1
ATOM 1642 O O . LEU A 1 208 ? 2.976 3.566 2.924 1.00 92.31 208 LEU A O 1
ATOM 1646 N N . HIS A 1 209 ? 4.224 3.330 1.075 1.00 86.81 209 HIS A N 1
ATOM 1647 C CA . HIS A 1 209 ? 5.387 4.066 1.561 1.00 86.81 209 HIS A CA 1
ATOM 1648 C C . HIS A 1 209 ? 5.541 5.344 0.733 1.00 86.81 209 HIS A C 1
ATOM 1650 O O . HIS A 1 209 ? 5.354 5.327 -0.486 1.00 86.81 209 HIS A O 1
ATOM 1656 N N . GLY A 1 210 ? 5.844 6.467 1.386 1.00 74.69 210 GLY A N 1
ATOM 1657 C CA . GLY A 1 210 ? 6.088 7.732 0.688 1.00 74.69 210 GLY A CA 1
ATOM 1658 C C . GLY A 1 210 ? 4.886 8.259 -0.115 1.00 74.69 210 GLY A C 1
ATOM 1659 O O . GLY A 1 210 ? 5.065 8.967 -1.113 1.00 74.69 210 GLY A O 1
ATOM 1660 N N . VAL A 1 211 ? 3.655 7.926 0.293 1.00 78.12 211 VAL A N 1
ATOM 1661 C CA . VAL A 1 211 ? 2.417 8.436 -0.324 1.00 78.12 211 VAL A CA 1
ATOM 1662 C C . VAL A 1 211 ? 1.758 9.501 0.545 1.00 78.12 211 VAL A C 1
ATOM 1664 O O . VAL A 1 211 ? 1.903 9.508 1.767 1.00 78.12 211 VAL A O 1
ATOM 1667 N N . ASN A 1 212 ? 0.983 10.387 -0.080 1.00 78.56 212 ASN A N 1
ATOM 1668 C CA . ASN A 1 212 ? 0.170 11.352 0.647 1.00 78.56 212 ASN A CA 1
ATOM 1669 C C . ASN A 1 212 ? -1.286 10.870 0.707 1.00 78.56 212 ASN A C 1
ATOM 1671 O O . ASN A 1 212 ? -2.068 11.109 -0.217 1.00 78.56 212 ASN A O 1
ATOM 1675 N N . CYS A 1 213 ? -1.638 10.180 1.793 1.00 86.81 213 CYS A N 1
ATOM 1676 C CA . CYS A 1 213 ? -2.987 9.683 2.044 1.00 86.81 213 CYS A CA 1
ATOM 1677 C C . CYS A 1 213 ? -3.572 10.253 3.344 1.00 86.81 213 CYS A C 1
ATOM 1679 O O . CYS A 1 213 ? -2.881 10.397 4.349 1.00 86.81 213 CYS A O 1
ATOM 1681 N N . SER A 1 214 ? -4.866 10.551 3.312 1.00 92.38 214 SER A N 1
ATOM 1682 C CA . SER A 1 214 ? -5.677 10.988 4.445 1.00 92.38 214 SER A CA 1
ATOM 1683 C C . SER A 1 214 ? -6.271 9.797 5.189 1.00 92.38 214 SER A C 1
ATOM 1685 O O . SER A 1 214 ? -6.560 8.755 4.592 1.00 92.38 214 SER A O 1
ATOM 1687 N N . SER A 1 215 ? -6.558 10.001 6.471 1.00 94.56 215 SER A N 1
ATOM 1688 C CA . SER A 1 215 ? -7.262 9.062 7.348 1.00 94.56 215 SER A CA 1
ATOM 1689 C C . SER A 1 215 ? -8.585 8.578 6.734 1.00 94.56 215 SER A C 1
ATOM 1691 O O . SER A 1 215 ? -8.865 7.381 6.707 1.00 94.56 215 SER A O 1
ATOM 1693 N N . ALA A 1 216 ? -9.354 9.486 6.122 1.00 94.75 216 ALA A N 1
ATOM 1694 C CA . ALA A 1 216 ? -10.607 9.156 5.437 1.00 94.75 216 ALA A CA 1
ATOM 1695 C C . ALA A 1 216 ? -10.410 8.232 4.223 1.00 94.75 216 ALA A C 1
ATOM 1697 O O . ALA A 1 216 ? -11.208 7.325 3.993 1.00 94.75 216 ALA A O 1
ATOM 1698 N N . THR A 1 217 ? -9.333 8.427 3.457 1.00 94.69 217 THR A N 1
ATOM 1699 C CA . THR A 1 217 ? -9.024 7.566 2.304 1.00 94.69 217 THR A CA 1
ATOM 1700 C C . THR A 1 217 ? -8.601 6.168 2.759 1.00 94.69 217 THR A C 1
ATOM 1702 O O . THR A 1 217 ? -9.066 5.176 2.197 1.00 94.69 217 THR A O 1
ATOM 1705 N N . LEU A 1 218 ? -7.781 6.075 3.811 1.00 94.81 218 LEU A N 1
ATOM 1706 C CA . LEU A 1 218 ? -7.401 4.795 4.418 1.00 94.81 218 LEU A CA 1
ATOM 1707 C C . LEU A 1 218 ? -8.619 4.045 4.958 1.00 94.81 218 LEU A C 1
ATOM 1709 O O . LEU A 1 218 ? -8.759 2.848 4.712 1.00 94.81 218 LEU A O 1
ATOM 1713 N N . LEU A 1 219 ? -9.526 4.749 5.637 1.00 94.50 219 LEU A N 1
ATOM 1714 C CA . LEU A 1 219 ? -10.747 4.141 6.146 1.00 94.50 219 LEU A CA 1
ATOM 1715 C C . LEU A 1 219 ? -11.663 3.673 5.008 1.00 94.50 219 LEU A C 1
ATOM 1717 O O . LEU A 1 219 ? -12.165 2.554 5.055 1.00 94.50 219 LEU A O 1
ATOM 1721 N N . SER A 1 220 ? -11.837 4.474 3.953 1.00 94.06 220 SER A N 1
ATOM 1722 C CA . SER A 1 220 ? -12.612 4.082 2.765 1.00 94.06 220 SER A CA 1
ATOM 1723 C C . SER A 1 220 ? -12.077 2.786 2.141 1.00 94.06 220 SER A C 1
ATOM 1725 O O . SER A 1 220 ? -12.838 1.866 1.839 1.00 94.06 220 SER A O 1
ATOM 1727 N N . LEU A 1 221 ? -10.750 2.645 2.048 1.00 93.94 221 LEU A N 1
ATOM 1728 C CA . LEU A 1 221 ? -10.113 1.405 1.598 1.00 93.94 221 LEU A CA 1
ATOM 1729 C C . LEU A 1 221 ? -10.315 0.233 2.565 1.00 93.94 221 LEU A C 1
ATOM 1731 O O . LEU A 1 221 ? -10.542 -0.891 2.124 1.00 93.94 221 LEU A O 1
ATOM 1735 N N . ALA A 1 222 ? -10.224 0.475 3.869 1.00 93.56 222 ALA A N 1
ATOM 1736 C CA . ALA A 1 222 ? -10.367 -0.558 4.891 1.00 93.56 222 ALA A CA 1
ATOM 1737 C C . ALA A 1 222 ? -11.800 -1.109 4.982 1.00 93.56 222 ALA A C 1
ATOM 1739 O O . ALA A 1 222 ? -12.004 -2.284 5.277 1.00 93.56 222 ALA A O 1
ATOM 1740 N N . THR A 1 223 ? -12.788 -0.255 4.717 1.00 91.88 223 THR A N 1
ATOM 1741 C CA . THR A 1 223 ? -14.218 -0.514 4.953 1.00 91.88 223 THR A CA 1
ATOM 1742 C C . THR A 1 223 ? -14.999 -0.877 3.700 1.00 91.88 223 THR A C 1
ATOM 1744 O O . THR A 1 223 ? -16.197 -1.162 3.762 1.00 91.88 223 THR A O 1
ATOM 1747 N N . ARG A 1 224 ? -14.329 -0.903 2.549 1.00 90.06 224 ARG A N 1
ATOM 1748 C CA . ARG A 1 224 ? -14.942 -1.303 1.288 1.00 90.06 224 ARG A CA 1
ATOM 1749 C C . ARG A 1 224 ? -15.468 -2.734 1.344 1.00 90.06 224 ARG A C 1
ATOM 1751 O O . ARG A 1 224 ? -14.947 -3.605 2.040 1.00 90.06 224 ARG A O 1
ATOM 1758 N N . THR A 1 225 ? -16.503 -2.992 0.556 1.00 83.31 225 THR A N 1
ATOM 1759 C CA . THR A 1 225 ? -17.100 -4.325 0.476 1.00 83.31 225 THR A CA 1
ATOM 1760 C C . THR A 1 225 ? -16.172 -5.270 -0.282 1.00 83.31 225 THR A C 1
ATOM 1762 O O . THR A 1 225 ? -15.987 -5.134 -1.489 1.00 83.31 225 THR A O 1
ATOM 1765 N N . LEU A 1 226 ? -15.607 -6.242 0.430 1.00 80.12 226 LEU A N 1
ATOM 1766 C CA . LEU A 1 226 ? -14.920 -7.387 -0.162 1.00 80.12 226 LEU A CA 1
ATOM 1767 C C . LEU A 1 226 ? -15.908 -8.544 -0.363 1.00 80.12 226 LEU A C 1
ATOM 1769 O O . LEU A 1 226 ? -16.948 -8.622 0.300 1.00 80.12 226 LEU A O 1
ATOM 1773 N N . SER A 1 227 ? -15.596 -9.462 -1.280 1.00 75.25 227 SER A N 1
ATOM 1774 C CA . SER A 1 227 ? -16.409 -10.675 -1.432 1.00 75.25 227 SER A CA 1
ATOM 1775 C C . SER A 1 227 ? -16.335 -11.513 -0.147 1.00 75.25 227 SER A C 1
ATOM 1777 O O . SER A 1 227 ? -15.298 -11.567 0.499 1.00 75.25 227 SER A O 1
ATOM 1779 N N . ARG A 1 228 ? -17.429 -12.182 0.246 1.00 64.38 228 ARG A N 1
ATOM 1780 C CA . ARG A 1 228 ? -17.538 -12.886 1.549 1.00 64.38 228 ARG A CA 1
ATOM 1781 C C . ARG A 1 228 ? -16.465 -13.954 1.808 1.00 64.38 228 ARG A C 1
ATOM 1783 O O . ARG A 1 228 ? -16.265 -14.329 2.956 1.00 64.38 228 ARG A O 1
ATOM 1790 N N . SER A 1 229 ? -15.842 -14.476 0.756 1.00 70.38 229 SER A N 1
ATOM 1791 C CA . SER A 1 229 ? -14.771 -15.475 0.825 1.00 70.38 229 SER A CA 1
ATOM 1792 C C . SER A 1 229 ? -13.368 -14.872 0.875 1.00 70.38 229 SER A C 1
ATOM 1794 O O . SER A 1 229 ? -12.400 -15.621 0.963 1.00 70.38 229 SER A O 1
ATOM 1796 N N . GLU A 1 230 ? -13.245 -13.555 0.736 1.00 70.31 230 GLU A N 1
ATOM 1797 C CA . GLU A 1 230 ? -11.954 -12.887 0.622 1.00 70.31 230 GLU A CA 1
ATOM 1798 C C . GLU A 1 230 ? -11.341 -12.660 2.007 1.00 70.31 230 GLU A C 1
ATOM 1800 O O . GLU A 1 230 ? -12.057 -12.470 2.999 1.00 70.31 230 GLU A O 1
ATOM 1805 N N . PRO A 1 231 ? -10.004 -12.691 2.093 1.00 79.69 231 PRO A N 1
ATOM 1806 C CA . PRO A 1 231 ? -9.299 -12.391 3.320 1.00 79.69 231 PRO A CA 1
ATOM 1807 C C . PRO A 1 231 ? -9.564 -10.954 3.772 1.00 79.69 231 PRO A C 1
ATOM 1809 O O . PRO A 1 231 ? -9.962 -10.061 3.024 1.00 79.69 231 PRO A O 1
ATOM 1812 N N . ARG A 1 232 ? -9.301 -10.748 5.056 1.00 87.25 232 ARG A N 1
ATOM 1813 C CA . ARG A 1 232 ? -9.369 -9.455 5.720 1.00 87.25 232 ARG A CA 1
ATOM 1814 C C . ARG A 1 232 ? -8.485 -8.423 5.010 1.00 87.25 232 ARG A C 1
ATOM 1816 O O . ARG A 1 232 ? -7.326 -8.720 4.730 1.00 87.25 232 ARG A O 1
ATOM 1823 N N . MET A 1 233 ? -8.997 -7.206 4.807 1.00 93.75 233 MET A N 1
ATOM 1824 C CA . MET A 1 233 ? -8.193 -6.104 4.268 1.00 93.75 233 MET A CA 1
ATOM 1825 C C . MET A 1 233 ? -7.033 -5.792 5.219 1.00 93.75 233 MET A C 1
ATOM 1827 O O . MET A 1 233 ? -7.249 -5.592 6.413 1.00 93.75 233 MET A O 1
ATOM 1831 N N . ARG A 1 234 ? -5.816 -5.722 4.694 1.00 96.75 234 ARG A N 1
ATOM 1832 C CA . ARG A 1 234 ? -4.595 -5.326 5.387 1.00 96.75 234 ARG A CA 1
ATOM 1833 C C . ARG A 1 234 ? -3.989 -4.127 4.672 1.00 96.75 234 ARG A C 1
ATOM 1835 O O . ARG A 1 234 ? -3.687 -4.195 3.482 1.00 96.75 234 ARG A O 1
ATOM 1842 N N . ILE A 1 235 ? -3.797 -3.046 5.411 1.00 96.44 235 ILE A N 1
ATOM 1843 C CA . ILE A 1 235 ? -3.167 -1.824 4.924 1.00 96.44 235 ILE A CA 1
ATOM 1844 C C . ILE A 1 235 ? -1.946 -1.555 5.796 1.00 96.44 235 ILE A C 1
ATOM 1846 O O . ILE A 1 235 ? -2.090 -1.334 6.992 1.00 96.44 235 ILE A O 1
ATOM 1850 N N . ASP A 1 236 ? -0.762 -1.580 5.204 1.00 96.00 236 ASP A N 1
ATOM 1851 C CA . ASP A 1 236 ? 0.491 -1.161 5.818 1.00 96.00 236 ASP A CA 1
ATOM 1852 C C . ASP A 1 236 ? 0.841 0.226 5.254 1.00 96.00 236 ASP A C 1
ATOM 1854 O O . ASP A 1 236 ? 1.059 0.378 4.054 1.00 96.00 236 ASP A O 1
ATOM 1858 N N . VAL A 1 237 ? 0.847 1.260 6.093 1.00 93.12 237 VAL A N 1
ATOM 1859 C CA . VAL A 1 237 ? 1.183 2.636 5.699 1.00 93.12 237 VAL A CA 1
ATOM 1860 C C . VAL A 1 237 ? 2.384 3.095 6.498 1.00 93.12 237 VAL A C 1
ATOM 1862 O O . VAL A 1 237 ? 2.371 3.043 7.726 1.00 93.12 237 VAL A O 1
ATOM 1865 N N . THR A 1 238 ? 3.392 3.608 5.808 1.00 89.94 238 THR A N 1
ATOM 1866 C CA . THR A 1 238 ? 4.544 4.250 6.434 1.00 89.94 238 THR A CA 1
ATOM 1867 C C . THR A 1 238 ? 4.416 5.765 6.295 1.00 89.94 238 THR A C 1
ATOM 1869 O O . THR A 1 238 ? 4.352 6.295 5.186 1.00 89.94 238 THR A O 1
ATOM 1872 N N . LEU A 1 239 ? 4.357 6.462 7.431 1.00 86.75 239 LEU A N 1
ATOM 1873 C CA . LEU A 1 239 ? 4.269 7.916 7.526 1.00 86.75 239 LEU A CA 1
ATOM 1874 C C . LEU A 1 239 ? 5.629 8.500 7.901 1.00 86.75 239 LEU A C 1
ATOM 1876 O O . LEU A 1 239 ? 6.216 8.126 8.914 1.00 86.75 239 LEU A O 1
ATOM 1880 N N . GLY A 1 240 ? 6.094 9.469 7.122 1.00 74.38 240 GLY A N 1
ATOM 1881 C CA . GLY A 1 240 ? 7.360 10.155 7.362 1.00 74.38 240 GLY A CA 1
ATOM 1882 C C . GLY A 1 240 ? 8.152 10.363 6.078 1.00 74.38 240 GLY A C 1
ATOM 1883 O O . GLY A 1 240 ? 7.655 10.091 4.987 1.00 74.38 240 GLY A O 1
ATOM 1884 N N . GLY A 1 241 ? 9.355 10.911 6.232 1.00 67.12 241 GLY A N 1
ATOM 1885 C CA . GLY A 1 241 ? 10.354 11.055 5.173 1.00 67.12 241 GLY A CA 1
ATOM 1886 C C . GLY A 1 241 ? 11.471 12.031 5.564 1.00 67.12 241 GLY A C 1
ATOM 1887 O O . GLY A 1 241 ? 11.204 12.983 6.304 1.00 67.12 241 GLY A O 1
ATOM 1888 N N . ARG A 1 242 ? 12.728 11.836 5.109 1.00 55.78 242 ARG A N 1
ATOM 1889 C CA . ARG A 1 242 ? 13.813 12.797 5.433 1.00 55.78 242 ARG A CA 1
ATOM 1890 C C . ARG A 1 242 ? 13.493 14.185 4.894 1.00 55.78 242 ARG A C 1
ATOM 1892 O O . ARG A 1 242 ? 12.887 14.353 3.838 1.00 55.78 242 ARG A O 1
ATOM 1899 N N . GLY A 1 243 ? 14.018 15.179 5.605 1.00 59.41 243 GLY A N 1
ATOM 1900 C CA . GLY A 1 243 ? 13.897 16.599 5.287 1.00 59.41 243 GLY A CA 1
ATOM 1901 C C . GLY A 1 243 ? 12.742 17.261 6.030 1.00 59.41 243 GLY A C 1
ATOM 1902 O O . GLY A 1 243 ? 12.799 18.460 6.281 1.00 59.41 243 GLY A O 1
ATOM 1903 N N . ALA A 1 244 ? 11.743 16.482 6.453 1.00 67.31 244 ALA A N 1
ATOM 1904 C CA . ALA A 1 244 ? 10.777 16.940 7.435 1.00 67.31 244 ALA A CA 1
ATOM 1905 C C . ALA A 1 244 ? 11.408 16.936 8.834 1.00 67.31 244 ALA A C 1
ATOM 1907 O O . ALA A 1 244 ? 12.259 16.106 9.167 1.00 67.31 244 ALA A O 1
ATOM 1908 N N . VAL A 1 245 ? 10.999 17.892 9.663 1.00 80.25 245 VAL A N 1
ATOM 1909 C CA . VAL A 1 245 ? 11.433 17.947 11.057 1.00 80.25 245 VAL A CA 1
ATOM 1910 C C . VAL A 1 245 ? 10.822 16.743 11.774 1.00 80.25 245 VAL A C 1
ATOM 1912 O O . VAL A 1 245 ? 9.631 16.478 11.635 1.00 80.25 245 VAL A O 1
ATOM 1915 N N . VAL A 1 246 ? 11.618 16.010 12.560 1.00 82.62 246 VAL A N 1
ATOM 1916 C CA . VAL A 1 246 ? 11.164 14.807 13.296 1.00 82.62 246 VAL A CA 1
ATOM 1917 C C . VAL A 1 246 ? 9.883 15.073 14.084 1.00 82.62 246 VAL A C 1
ATOM 1919 O O . VAL A 1 246 ? 8.990 14.234 14.132 1.00 82.62 246 VAL A O 1
ATOM 1922 N N . VAL A 1 247 ? 9.785 16.265 14.675 1.00 84.38 247 VAL A N 1
ATOM 1923 C CA . VAL A 1 247 ? 8.607 16.719 15.418 1.00 84.38 247 VAL A CA 1
ATOM 1924 C C . VAL A 1 247 ? 7.357 16.740 14.536 1.00 84.38 247 VAL A C 1
ATOM 1926 O O . VAL A 1 247 ? 6.319 16.268 14.986 1.00 84.38 247 VAL A O 1
ATOM 1929 N N . ASP A 1 248 ? 7.459 17.206 13.292 1.00 84.56 248 ASP A N 1
ATOM 1930 C CA . ASP A 1 248 ? 6.336 17.279 12.352 1.00 84.56 248 ASP A CA 1
ATOM 1931 C C . ASP A 1 248 ? 5.909 15.884 11.890 1.00 84.56 248 ASP A C 1
ATOM 1933 O O . ASP A 1 248 ? 4.720 15.594 11.797 1.00 84.56 248 ASP A O 1
ATOM 1937 N N . ILE A 1 249 ? 6.873 14.992 11.639 1.00 83.69 249 ILE A N 1
ATOM 1938 C CA . ILE A 1 249 ? 6.602 13.600 11.252 1.00 83.69 249 ILE A CA 1
ATOM 1939 C C . ILE A 1 249 ? 5.859 12.873 12.380 1.00 83.69 249 ILE A C 1
ATOM 1941 O O . ILE A 1 249 ? 4.835 12.232 12.145 1.00 83.69 249 ILE A O 1
ATOM 1945 N N . VAL A 1 250 ? 6.345 13.016 13.616 1.00 87.81 250 VAL A N 1
ATOM 1946 C CA . VAL A 1 250 ? 5.719 12.432 14.807 1.00 87.81 250 VAL A CA 1
ATOM 1947 C C . VAL A 1 250 ? 4.340 13.048 15.068 1.00 87.81 250 VAL A C 1
ATOM 1949 O O . VAL A 1 250 ? 3.405 12.313 15.383 1.00 87.81 250 VAL A O 1
ATOM 1952 N N . ALA A 1 251 ? 4.191 14.369 14.924 1.00 88.38 251 ALA A N 1
ATOM 1953 C CA . ALA A 1 251 ? 2.903 15.046 15.069 1.00 88.38 251 ALA A CA 1
ATOM 1954 C C . ALA A 1 251 ? 1.897 14.534 14.035 1.00 88.38 251 ALA A C 1
ATOM 1956 O O . ALA A 1 251 ? 0.823 14.081 14.412 1.00 88.38 251 ALA A O 1
ATOM 1957 N N . ARG A 1 252 ? 2.285 14.477 12.757 1.00 87.75 252 ARG A N 1
ATOM 1958 C CA . ARG A 1 252 ? 1.446 13.955 11.673 1.00 87.75 252 ARG A CA 1
ATOM 1959 C C . ARG A 1 252 ? 1.056 12.496 11.889 1.00 87.75 252 ARG A C 1
ATOM 1961 O O . ARG A 1 252 ? -0.078 12.112 11.612 1.00 87.75 252 ARG A O 1
ATOM 1968 N N . PHE A 1 253 ? 1.987 11.672 12.366 1.00 90.44 253 PHE A N 1
ATOM 1969 C CA . PHE A 1 253 ? 1.705 10.287 12.729 1.00 90.44 253 PHE A CA 1
ATOM 1970 C C . PHE A 1 253 ? 0.629 10.208 13.810 1.00 90.44 253 PHE A C 1
ATOM 1972 O O . PHE A 1 253 ? -0.355 9.492 13.651 1.00 90.44 253 PHE A O 1
ATOM 1979 N N . HIS A 1 254 ? 0.788 10.983 14.880 1.00 91.88 254 HIS A N 1
ATOM 1980 C CA . HIS A 1 254 ? -0.177 11.046 15.966 1.00 91.88 254 HIS A CA 1
ATOM 1981 C C . HIS A 1 254 ? -1.548 11.578 15.503 1.00 91.88 254 HIS A C 1
ATOM 1983 O O . HIS A 1 254 ? -2.558 10.934 15.776 1.00 91.88 254 HIS A O 1
ATOM 1989 N N . GLU A 1 255 ? -1.582 12.677 14.746 1.00 92.56 255 GLU A N 1
ATOM 1990 C CA . GLU A 1 255 ? -2.802 13.261 14.169 1.00 92.56 255 GLU A CA 1
ATOM 1991 C C . GLU A 1 255 ? -3.543 12.257 13.281 1.00 92.56 255 GLU A C 1
ATOM 1993 O O . GLU A 1 255 ? -4.742 12.060 13.446 1.00 92.56 255 GLU A O 1
ATOM 1998 N N . THR A 1 256 ? -2.823 11.534 12.417 1.00 92.62 256 THR A N 1
ATOM 1999 C CA . THR A 1 256 ? -3.419 10.500 11.554 1.00 92.62 256 THR A CA 1
ATOM 2000 C C . THR A 1 256 ? -4.091 9.397 12.379 1.00 92.62 256 THR A C 1
ATOM 2002 O O . THR A 1 256 ? -5.151 8.898 12.006 1.00 92.62 256 THR A O 1
ATOM 2005 N N . LEU A 1 257 ? -3.503 9.002 13.515 1.00 93.50 257 LEU A N 1
ATOM 2006 C CA . LEU A 1 257 ? -4.106 7.998 14.397 1.00 93.50 257 LEU A CA 1
ATOM 2007 C C . LEU A 1 257 ? -5.360 8.508 15.102 1.00 93.50 257 LEU A C 1
ATOM 2009 O O . LEU A 1 257 ? -6.332 7.759 15.191 1.00 93.50 257 LEU A O 1
ATOM 2013 N N . LEU A 1 258 ? -5.334 9.746 15.603 1.00 94.00 258 LEU A N 1
ATOM 2014 C CA . LEU A 1 258 ? -6.505 10.356 16.230 1.00 94.00 258 LEU A CA 1
ATOM 2015 C C . LEU A 1 258 ? -7.647 10.473 15.222 1.00 94.00 258 LEU A C 1
ATOM 2017 O O . LEU A 1 258 ? -8.731 9.958 15.470 1.00 94.00 258 LEU A O 1
ATOM 2021 N N . GLU A 1 259 ? -7.371 11.031 14.043 1.00 95.19 259 GLU A N 1
ATOM 2022 C CA . GLU A 1 259 ? -8.359 11.169 12.975 1.00 95.19 259 GLU A CA 1
ATOM 2023 C C . GLU A 1 259 ? -8.941 9.821 12.537 1.00 95.19 259 GLU A C 1
ATOM 2025 O O . GLU A 1 259 ? -10.152 9.700 12.365 1.00 95.19 259 GLU A O 1
ATOM 2030 N N . LEU A 1 260 ? -8.105 8.790 12.356 1.00 94.50 260 LEU A N 1
ATOM 2031 C CA . LEU A 1 260 ? -8.586 7.452 12.002 1.00 94.50 260 LEU A CA 1
ATOM 2032 C C . LEU A 1 260 ? -9.566 6.916 13.041 1.00 94.50 260 LEU A C 1
ATOM 2034 O O . LEU A 1 260 ? -10.571 6.309 12.679 1.00 94.50 260 LEU A O 1
ATOM 2038 N N . VAL A 1 261 ? -9.285 7.120 14.324 1.00 92.81 261 VAL A N 1
ATOM 2039 C CA . VAL A 1 261 ? -10.129 6.592 15.394 1.00 92.81 261 VAL A CA 1
ATOM 2040 C C . VAL A 1 261 ? -11.387 7.424 15.584 1.00 92.81 261 VAL A C 1
ATOM 2042 O O . VAL A 1 261 ? -12.457 6.844 15.754 1.00 92.81 261 VAL A O 1
ATOM 2045 N N . ASP A 1 262 ? -11.302 8.743 15.460 1.00 93.12 262 ASP A N 1
ATOM 2046 C CA . ASP A 1 262 ? -12.474 9.615 15.468 1.00 93.12 262 ASP A CA 1
ATOM 2047 C C . ASP A 1 262 ? -13.436 9.243 14.336 1.00 93.12 262 ASP A C 1
ATOM 2049 O O . ASP A 1 262 ? -14.637 9.101 14.567 1.00 93.12 262 ASP A O 1
ATOM 2053 N N . LEU A 1 263 ? -12.910 8.984 13.132 1.00 93.81 263 LEU A N 1
ATOM 2054 C CA . LEU A 1 263 ? -13.706 8.490 12.009 1.00 93.81 263 LEU A CA 1
ATOM 2055 C C . LEU A 1 263 ? -14.346 7.126 12.306 1.00 93.81 263 LEU A C 1
ATOM 2057 O O . LEU A 1 263 ? -15.490 6.894 11.919 1.00 93.81 263 LEU A O 1
ATOM 2061 N N . LEU A 1 264 ? -13.639 6.235 13.009 1.00 91.44 264 LEU A N 1
ATOM 2062 C CA . LEU A 1 264 ? -14.167 4.924 13.397 1.00 91.44 264 LEU A CA 1
ATOM 2063 C C . LEU A 1 264 ? -15.275 5.005 14.449 1.00 91.44 264 LEU A C 1
ATOM 2065 O O . LEU A 1 264 ? -16.152 4.142 14.468 1.00 91.44 264 LEU A O 1
ATOM 2069 N N . LEU A 1 265 ? -15.238 6.028 15.301 1.00 90.56 265 LEU A N 1
ATOM 2070 C CA . LEU A 1 265 ? -16.213 6.279 16.360 1.00 90.56 265 LEU A CA 1
ATOM 2071 C C . LEU A 1 265 ? -17.420 7.105 15.893 1.00 90.56 265 LEU A C 1
ATOM 2073 O O . LEU A 1 265 ? -18.324 7.364 16.692 1.00 90.56 265 LEU A O 1
ATOM 2077 N N . LEU A 1 266 ? -17.469 7.516 14.619 1.00 90.00 266 LEU A N 1
ATOM 2078 C CA . LEU A 1 266 ? -18.602 8.274 14.100 1.00 90.00 266 LEU A CA 1
ATOM 2079 C C . LEU A 1 266 ? -19.921 7.485 14.248 1.00 90.00 266 LEU A C 1
ATOM 2081 O O . LEU A 1 266 ? -20.000 6.311 13.866 1.00 90.00 266 LEU A O 1
ATOM 2085 N N . PRO A 1 267 ? -20.988 8.121 14.770 1.00 77.94 267 PRO A N 1
ATOM 2086 C CA . PRO A 1 267 ? -22.264 7.453 14.971 1.00 77.94 267 PRO A CA 1
ATOM 2087 C C . PRO A 1 267 ? -22.858 6.955 13.650 1.00 77.94 267 PRO A C 1
ATOM 2089 O O . PRO A 1 267 ? -22.854 7.661 12.643 1.00 77.94 267 PRO A O 1
ATOM 2092 N N . GLY A 1 268 ? -23.431 5.749 13.674 1.00 72.25 268 GLY A N 1
ATOM 2093 C CA . GLY A 1 268 ? -24.099 5.144 12.515 1.00 72.25 268 GLY A CA 1
ATOM 2094 C C . GLY A 1 268 ? -23.230 4.186 11.702 1.00 72.25 268 GLY A C 1
ATOM 2095 O O . GLY A 1 268 ? -23.744 3.547 10.786 1.00 72.25 268 GLY A O 1
ATOM 2096 N N . VAL A 1 269 ? -21.957 4.015 12.066 1.00 68.38 269 VAL A N 1
ATOM 2097 C CA . VAL A 1 269 ? -21.034 3.084 11.405 1.00 68.38 269 VAL A CA 1
ATOM 2098 C C . VAL A 1 269 ? -20.694 1.915 12.338 1.00 68.38 269 VAL A C 1
ATOM 2100 O O . VAL A 1 269 ? -19.558 1.706 12.740 1.00 68.38 269 VAL A O 1
ATOM 2103 N N . ASN A 1 270 ? -21.714 1.155 12.744 1.00 66.50 270 ASN A N 1
ATOM 2104 C CA . ASN A 1 270 ? -21.538 0.058 13.710 1.00 66.50 270 ASN A CA 1
ATOM 2105 C C . ASN A 1 270 ? -21.125 -1.273 13.061 1.00 66.50 270 ASN A C 1
ATOM 2107 O O . ASN A 1 270 ? -20.794 -2.221 13.769 1.00 66.50 270 ASN A O 1
ATOM 2111 N N . GLU A 1 271 ? -21.162 -1.360 11.731 1.00 84.44 271 GLU A N 1
ATOM 2112 C CA . GLU A 1 271 ? -20.861 -2.581 10.987 1.00 84.44 271 GLU A CA 1
ATOM 2113 C C . GLU A 1 271 ? -19.725 -2.335 10.003 1.00 84.44 271 GLU A C 1
ATOM 2115 O O . GLU A 1 271 ? -19.928 -2.063 8.820 1.00 84.44 271 GLU A O 1
ATOM 2120 N N . TYR A 1 272 ? -18.503 -2.450 10.506 1.00 88.25 272 TYR A N 1
ATOM 2121 C CA . TYR A 1 272 ? -17.324 -2.490 9.660 1.00 88.25 272 TYR A CA 1
ATOM 2122 C C . TYR A 1 272 ? -17.022 -3.928 9.210 1.00 88.25 272 TYR A C 1
ATOM 2124 O O . TYR A 1 272 ? -17.196 -4.877 9.987 1.00 88.25 272 TYR A O 1
ATOM 2132 N N . PRO A 1 273 ? -16.533 -4.129 7.971 1.00 91.00 273 PRO A N 1
ATOM 2133 C CA . PRO A 1 273 ? -15.914 -5.394 7.613 1.00 91.00 273 PRO A CA 1
ATOM 2134 C C . PRO A 1 273 ? -14.635 -5.595 8.433 1.00 91.00 273 PRO A C 1
ATOM 2136 O O . PRO A 1 273 ? -14.078 -4.663 9.012 1.00 91.00 273 PRO A O 1
ATOM 2139 N N . GLY A 1 274 ? -14.130 -6.826 8.458 1.00 92.12 274 GLY A N 1
ATOM 2140 C CA . GLY A 1 274 ? -12.839 -7.074 9.080 1.00 92.12 274 GLY A CA 1
ATOM 2141 C C . GLY A 1 274 ? -11.721 -6.357 8.317 1.00 92.12 274 GLY A C 1
ATOM 2142 O O . GLY A 1 274 ? -11.563 -6.581 7.117 1.00 92.12 274 GLY A O 1
ATOM 2143 N N . PHE A 1 275 ? -10.886 -5.584 9.016 1.00 95.25 275 PHE A N 1
ATOM 2144 C CA . PHE A 1 275 ? -9.681 -4.968 8.439 1.00 95.25 275 PHE A CA 1
ATOM 2145 C C . PHE A 1 275 ? -8.569 -4.766 9.473 1.00 95.25 275 PHE A C 1
ATOM 2147 O O . PHE A 1 275 ? -8.858 -4.630 10.662 1.00 95.25 275 PHE A O 1
ATOM 2154 N N . VAL A 1 276 ? -7.313 -4.736 9.033 1.00 96.94 276 VAL A N 1
ATOM 2155 C CA . VAL A 1 276 ? -6.142 -4.339 9.823 1.00 96.94 276 VAL A CA 1
ATOM 2156 C C . VAL A 1 276 ? -5.467 -3.163 9.133 1.00 96.94 276 VAL A C 1
ATOM 2158 O O . VAL A 1 276 ? -5.135 -3.248 7.952 1.00 96.94 276 VAL A O 1
ATOM 2161 N N . ILE A 1 277 ? -5.241 -2.083 9.871 1.00 97.12 277 ILE A N 1
ATOM 2162 C CA . ILE A 1 277 ? -4.418 -0.958 9.436 1.00 97.12 277 ILE A CA 1
ATOM 2163 C C . ILE A 1 277 ? -3.195 -0.913 10.341 1.00 97.12 277 ILE A C 1
ATOM 2165 O O . ILE A 1 277 ? -3.312 -0.739 11.555 1.00 97.12 277 ILE A O 1
ATOM 2169 N N . HIS A 1 278 ? -2.025 -1.064 9.742 1.00 96.94 278 HIS A N 1
ATOM 2170 C CA . HIS A 1 278 ? -0.744 -0.807 10.364 1.00 96.94 278 HIS A CA 1
ATOM 2171 C C . HIS A 1 278 ? -0.267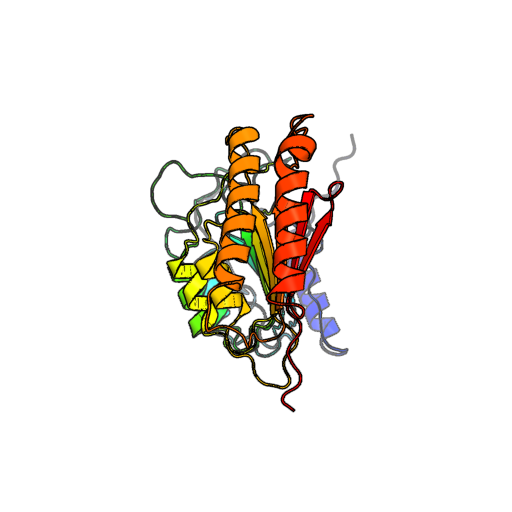 0.566 9.907 1.00 96.94 278 HIS A C 1
ATOM 2173 O O . HIS A 1 278 ? -0.097 0.805 8.714 1.00 96.94 278 HIS A O 1
ATOM 2179 N N . VAL A 1 279 ? -0.058 1.467 10.858 1.00 94.69 279 VAL A N 1
ATOM 2180 C CA . VAL A 1 279 ? 0.543 2.774 10.599 1.00 94.69 279 VAL A CA 1
ATOM 2181 C C . VAL A 1 279 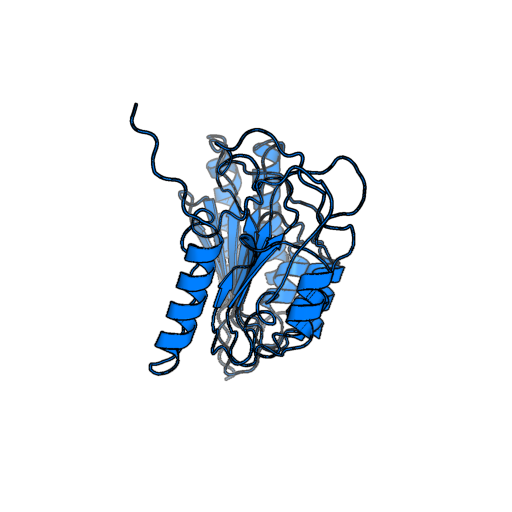? 1.908 2.755 11.254 1.00 94.69 279 VAL A C 1
ATOM 2183 O O . VAL A 1 279 ? 2.011 2.621 12.473 1.00 94.69 279 VAL A O 1
ATOM 2186 N N . GLN A 1 280 ? 2.956 2.851 10.455 1.00 92.31 280 GLN A N 1
ATOM 2187 C CA . GLN A 1 280 ? 4.333 2.858 10.913 1.00 92.31 280 GLN A CA 1
ATOM 2188 C C . GLN A 1 280 ? 4.923 4.250 10.731 1.00 92.31 280 GLN A C 1
ATOM 2190 O O . GLN A 1 280 ? 4.731 4.886 9.699 1.00 92.31 280 GLN A O 1
ATOM 2195 N N . LEU A 1 281 ? 5.649 4.718 11.734 1.00 88.75 281 LEU A N 1
ATOM 2196 C CA . LEU A 1 281 ? 6.476 5.906 11.625 1.00 88.75 281 LEU A CA 1
ATOM 2197 C C . LEU A 1 281 ? 7.783 5.545 10.913 1.00 88.75 281 LEU A C 1
ATOM 2199 O O . LEU A 1 281 ? 8.447 4.584 11.302 1.00 88.75 281 LEU A O 1
ATOM 2203 N N . ASP A 1 282 ? 8.183 6.305 9.897 1.00 84.38 282 ASP A N 1
ATOM 2204 C CA . ASP A 1 282 ? 9.527 6.151 9.346 1.00 84.38 282 ASP A CA 1
ATOM 2205 C C . ASP A 1 282 ? 10.561 6.823 10.256 1.00 84.38 282 ASP A C 1
ATOM 2207 O O . ASP A 1 282 ? 10.672 8.050 10.323 1.00 84.38 282 ASP A O 1
ATOM 2211 N N . THR A 1 283 ? 11.329 5.997 10.963 1.00 74.75 283 THR A N 1
ATOM 2212 C CA . THR A 1 283 ? 12.387 6.431 11.879 1.00 74.75 283 THR A CA 1
ATOM 2213 C C . THR A 1 283 ? 13.790 6.141 11.373 1.00 74.75 283 THR A C 1
ATOM 2215 O O . THR A 1 283 ? 14.739 6.368 12.122 1.00 74.75 283 THR A O 1
ATOM 2218 N N . HIS A 1 284 ? 13.968 5.668 10.131 1.00 67.25 284 HIS A N 1
ATOM 2219 C CA . HIS A 1 284 ? 15.251 5.125 9.650 1.00 67.25 284 HIS A CA 1
ATOM 2220 C C . HIS A 1 284 ? 16.449 6.078 9.799 1.00 67.25 284 HIS A C 1
ATOM 2222 O O . HIS A 1 284 ? 17.592 5.636 9.748 1.00 67.25 284 HIS A O 1
ATOM 2228 N N . ASN A 1 285 ? 16.215 7.377 10.009 1.00 64.00 285 ASN A N 1
ATOM 2229 C CA . ASN A 1 285 ? 17.263 8.388 10.151 1.00 64.00 285 ASN A CA 1
ATOM 2230 C C . ASN A 1 285 ? 17.152 9.259 11.404 1.00 64.00 285 ASN A C 1
ATOM 2232 O O . ASN A 1 285 ? 17.886 10.241 11.533 1.00 64.00 285 ASN A O 1
ATOM 2236 N N . HIS A 1 286 ? 16.229 8.946 12.310 1.00 68.75 286 HIS A N 1
ATOM 2237 C CA . HIS A 1 286 ? 15.892 9.839 13.405 1.00 68.75 286 HIS A CA 1
ATOM 2238 C C . HIS A 1 286 ? 15.788 9.087 14.721 1.00 68.75 286 HIS A C 1
ATOM 2240 O O . HIS A 1 286 ? 14.987 8.169 14.877 1.00 68.75 286 HIS A O 1
ATOM 2246 N N . THR A 1 287 ? 16.559 9.541 15.705 1.00 76.44 287 THR A N 1
ATOM 2247 C CA . THR A 1 287 ? 16.262 9.229 17.098 1.00 76.44 287 THR A CA 1
ATOM 2248 C C . THR A 1 287 ? 14.958 9.926 17.450 1.00 76.44 287 THR A C 1
ATOM 2250 O O . THR A 1 287 ? 14.841 11.147 17.304 1.00 76.44 287 THR A O 1
ATOM 2253 N N . LEU A 1 288 ? 13.972 9.158 17.905 1.00 78.62 288 LEU A N 1
ATOM 2254 C CA . LEU A 1 288 ? 12.722 9.733 18.378 1.00 78.62 288 LEU A CA 1
ATOM 2255 C C . LEU A 1 288 ? 13.002 10.714 19.526 1.00 78.62 288 LEU A C 1
ATOM 2257 O O . LEU A 1 288 ? 13.858 10.434 20.372 1.00 78.62 288 LEU A O 1
ATOM 2261 N N . PRO A 1 289 ? 12.303 11.857 19.599 1.00 77.12 289 PRO A N 1
ATOM 2262 C CA . PRO A 1 289 ? 12.538 12.827 20.663 1.00 77.12 289 PRO A CA 1
ATOM 2263 C C . PRO A 1 289 ? 12.218 12.189 22.016 1.00 77.12 289 PRO A C 1
ATOM 2265 O O . PRO A 1 289 ? 11.083 11.792 22.192 1.00 77.12 289 PRO A O 1
ATOM 2268 N N . ALA A 1 290 ? 13.134 12.143 22.989 1.00 72.75 290 ALA A N 1
ATOM 2269 C CA . ALA A 1 290 ? 13.015 11.382 24.256 1.00 72.75 290 ALA A CA 1
ATOM 2270 C C . ALA A 1 290 ? 11.721 11.571 25.098 1.00 72.75 290 ALA A C 1
ATOM 2272 O O . ALA A 1 290 ? 11.491 10.848 26.060 1.00 72.75 290 ALA A O 1
ATOM 2273 N N . MET A 1 291 ? 10.870 12.536 24.749 1.00 76.44 291 MET A N 1
ATOM 2274 C CA . MET A 1 291 ? 9.624 12.900 25.433 1.00 76.44 291 MET A CA 1
ATOM 2275 C C . MET A 1 291 ? 8.352 12.554 24.646 1.00 76.44 291 MET A C 1
ATOM 2277 O O . MET A 1 291 ? 7.247 12.769 25.140 1.00 76.44 291 MET A O 1
ATOM 2281 N N . TRP A 1 292 ? 8.476 12.063 23.413 1.00 79.12 292 TRP A N 1
ATOM 2282 C CA . TRP A 1 292 ? 7.330 11.847 22.531 1.00 79.12 292 TRP A CA 1
ATOM 2283 C C . TRP A 1 292 ? 6.349 10.807 23.098 1.00 79.12 292 TRP A C 1
ATOM 2285 O O . TRP A 1 292 ? 5.141 11.031 23.079 1.00 79.12 292 TRP A O 1
ATOM 2295 N N . GLU A 1 293 ? 6.862 9.735 23.709 1.00 75.50 293 GLU A N 1
ATOM 2296 C CA . GLU A 1 293 ? 6.041 8.712 24.365 1.00 75.50 293 GLU A CA 1
ATOM 2297 C C . GLU A 1 293 ? 5.228 9.310 25.511 1.00 75.50 293 GLU A C 1
ATOM 2299 O O . GLU A 1 293 ? 4.018 9.115 25.577 1.00 75.50 293 GLU A O 1
ATOM 2304 N N . MET A 1 294 ? 5.871 10.099 26.380 1.00 83.81 294 MET A N 1
ATOM 2305 C CA . MET A 1 294 ? 5.203 10.752 27.511 1.00 83.81 294 MET A CA 1
ATOM 2306 C C . MET A 1 294 ? 4.109 11.718 27.055 1.00 83.81 294 MET A C 1
ATOM 2308 O O . MET A 1 294 ? 3.110 11.877 27.754 1.00 83.81 294 MET A O 1
ATOM 2312 N N . ARG A 1 295 ? 4.281 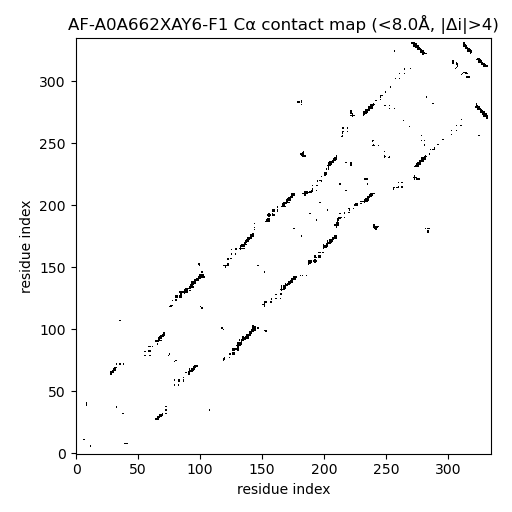12.338 25.882 1.00 86.31 295 ARG A N 1
ATOM 2313 C CA . ARG A 1 295 ? 3.298 13.256 25.309 1.00 86.31 295 ARG A CA 1
ATOM 2314 C C . ARG A 1 295 ? 2.049 12.525 24.815 1.00 86.31 295 ARG A C 1
ATOM 2316 O O . ARG A 1 295 ? 0.954 12.936 25.171 1.00 86.31 295 ARG A O 1
ATOM 2323 N N . PHE A 1 296 ? 2.198 11.458 24.027 1.00 88.44 296 PHE A N 1
ATOM 2324 C CA . PHE A 1 296 ? 1.061 10.846 23.319 1.00 88.44 296 PHE A CA 1
ATOM 2325 C C . PHE A 1 296 ? 0.467 9.609 24.005 1.00 88.44 296 PHE A C 1
ATOM 2327 O O . PHE A 1 296 ? -0.694 9.276 23.769 1.00 88.44 296 PHE A O 1
ATOM 2334 N N . MET A 1 297 ? 1.211 8.931 24.887 1.00 87.56 297 MET A N 1
ATOM 2335 C CA . MET A 1 297 ? 0.722 7.730 25.580 1.00 87.56 297 MET A CA 1
ATOM 2336 C C . MET A 1 297 ? -0.567 7.930 26.388 1.00 87.56 297 MET A C 1
ATOM 2338 O O . MET A 1 297 ? -1.419 7.033 26.342 1.00 87.56 297 MET A O 1
ATOM 2342 N N . PRO A 1 298 ? -0.766 9.045 27.123 1.00 91.75 298 PRO A N 1
ATOM 2343 C CA . PRO A 1 298 ? -2.021 9.280 27.833 1.00 91.75 298 PRO A CA 1
ATOM 2344 C C . PRO A 1 298 ? -3.223 9.330 26.884 1.00 91.75 298 PRO A C 1
ATOM 2346 O O . PRO A 1 298 ? -4.254 8.717 27.166 1.00 91.75 298 PRO A O 1
ATOM 2349 N N . GLU A 1 299 ? -3.062 9.995 25.739 1.00 91.62 299 GLU A N 1
ATOM 2350 C CA . GLU A 1 299 ? -4.098 10.141 24.715 1.00 91.62 299 GLU A CA 1
ATOM 2351 C C . GLU A 1 299 ? -4.387 8.809 24.023 1.00 91.62 299 GLU A C 1
ATOM 2353 O O . GLU A 1 299 ? -5.537 8.398 23.932 1.00 91.62 299 GLU A O 1
ATOM 2358 N N . TRP A 1 300 ? -3.358 8.053 23.640 1.00 91.81 300 TRP A N 1
ATOM 2359 C CA . TRP A 1 300 ? -3.523 6.717 23.061 1.00 91.81 300 TRP A CA 1
ATOM 2360 C C . TRP A 1 300 ? -4.155 5.714 24.028 1.00 91.81 300 TRP A C 1
ATOM 2362 O O . TRP A 1 300 ? -4.959 4.867 23.633 1.00 91.81 300 TRP A O 1
ATOM 2372 N N . SER A 1 301 ? -3.835 5.822 25.317 1.00 92.00 301 SER A N 1
ATOM 2373 C CA . SER A 1 301 ? -4.481 5.028 26.363 1.00 92.00 301 SER A CA 1
ATOM 2374 C C . SER A 1 301 ? -5.956 5.395 26.512 1.00 92.00 301 SER A C 1
ATOM 2376 O O . SER A 1 301 ? -6.792 4.511 26.707 1.00 92.00 301 SER A O 1
ATOM 2378 N N . GLN A 1 302 ? -6.284 6.686 26.418 1.00 91.56 302 GLN A N 1
ATOM 2379 C CA . GLN A 1 302 ? -7.662 7.163 26.433 1.00 91.56 302 GLN A CA 1
ATOM 2380 C C . GLN A 1 302 ? -8.431 6.667 25.204 1.00 91.56 302 GLN A C 1
ATOM 2382 O O . GLN A 1 302 ? -9.478 6.044 25.353 1.00 91.56 302 GLN A O 1
ATOM 2387 N N . LEU A 1 303 ? -7.842 6.814 24.022 1.00 89.75 303 LEU A N 1
ATOM 2388 C CA . LEU A 1 303 ? -8.363 6.343 22.746 1.00 89.75 303 LEU A CA 1
ATOM 2389 C C . LEU A 1 303 ? -8.667 4.838 22.768 1.00 89.75 303 LEU A C 1
ATOM 2391 O O . LEU A 1 303 ? -9.754 4.405 22.387 1.00 89.75 303 LEU A O 1
ATOM 2395 N N . LYS A 1 304 ? -7.753 4.027 23.315 1.00 93.38 304 LYS A N 1
ATOM 2396 C CA . LYS A 1 304 ? -7.968 2.585 23.499 1.00 93.38 304 LYS A CA 1
ATOM 2397 C C . LYS A 1 304 ? -9.168 2.293 24.407 1.00 93.38 304 LYS A C 1
ATOM 2399 O O . LYS A 1 304 ? -9.943 1.374 24.125 1.00 93.38 304 LYS A O 1
ATOM 2404 N N . ARG A 1 305 ? -9.334 3.049 25.501 1.00 93.12 305 ARG A N 1
ATOM 2405 C CA . ARG A 1 305 ? -10.486 2.913 26.412 1.00 93.12 305 ARG A CA 1
ATOM 2406 C C . ARG A 1 305 ? -11.794 3.312 25.736 1.00 93.12 305 ARG A C 1
ATOM 2408 O O . ARG A 1 305 ? -12.804 2.652 25.967 1.00 93.12 305 ARG A O 1
ATOM 2415 N N . ASP A 1 306 ? -11.783 4.367 24.930 1.00 90.56 306 ASP A N 1
ATOM 2416 C CA . ASP A 1 306 ? -12.979 4.855 24.248 1.00 90.56 306 ASP A CA 1
ATOM 2417 C C . ASP A 1 306 ? -13.417 3.900 23.134 1.00 90.56 306 ASP A C 1
ATOM 2419 O O . ASP A 1 306 ? -14.589 3.525 23.107 1.00 90.56 306 ASP A O 1
ATOM 2423 N N . LEU A 1 307 ? -12.479 3.369 22.338 1.00 91.12 307 LEU A N 1
ATOM 2424 C CA . LEU A 1 307 ? -12.745 2.270 21.401 1.00 91.12 307 LEU A CA 1
ATOM 2425 C C . LEU A 1 307 ? -13.321 1.043 22.109 1.00 91.12 307 LEU A C 1
ATOM 2427 O O . LEU A 1 307 ? -14.345 0.520 21.693 1.00 91.12 307 LEU A O 1
ATOM 2431 N N . THR A 1 308 ? -12.728 0.619 23.228 1.00 90.56 308 THR A N 1
ATOM 2432 C CA . THR A 1 308 ? -13.236 -0.540 23.986 1.00 90.56 308 THR A CA 1
ATOM 2433 C C . THR A 1 308 ? -14.677 -0.324 24.464 1.00 90.56 308 THR A C 1
ATOM 2435 O O . THR A 1 308 ? -15.468 -1.265 24.485 1.00 90.56 308 THR A O 1
ATOM 2438 N N . ARG A 1 309 ? -15.031 0.911 24.849 1.00 91.75 309 ARG A N 1
ATOM 2439 C CA . ARG A 1 309 ? -16.362 1.258 25.367 1.00 91.75 309 ARG A CA 1
ATOM 2440 C C . ARG A 1 309 ? -17.411 1.393 24.264 1.00 91.75 309 ARG A C 1
ATO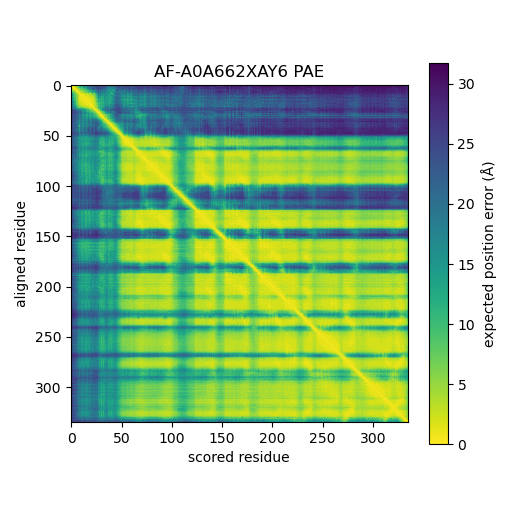M 2442 O O . ARG A 1 309 ? -18.547 0.988 24.476 1.00 91.75 309 ARG A O 1
ATOM 2449 N N . GLN A 1 310 ? -17.047 1.997 23.135 1.00 91.56 310 GLN A N 1
ATOM 2450 C CA . GLN A 1 310 ? -17.989 2.387 22.080 1.00 91.56 310 GLN A CA 1
ATOM 2451 C C . GLN A 1 310 ? -18.018 1.397 20.909 1.00 91.56 310 GLN A C 1
ATOM 2453 O O . GLN A 1 310 ? -19.067 1.172 20.316 1.00 91.56 310 GLN A O 1
ATOM 2458 N N . ALA A 1 311 ? -16.886 0.767 20.605 1.00 90.94 311 ALA A N 1
ATOM 2459 C CA . ALA A 1 311 ? -16.695 -0.111 19.460 1.00 90.94 311 ALA A CA 1
ATOM 2460 C C . ALA A 1 311 ? -15.833 -1.323 19.851 1.00 90.94 311 ALA A C 1
ATOM 2462 O O . ALA A 1 311 ? -14.746 -1.524 19.322 1.00 90.94 311 ALA A O 1
ATOM 2463 N N . GLY A 1 312 ? -16.317 -2.166 20.771 1.00 90.19 312 GLY A N 1
ATOM 2464 C CA . GLY A 1 312 ? -15.543 -3.290 21.335 1.00 90.19 312 GLY A CA 1
ATOM 2465 C C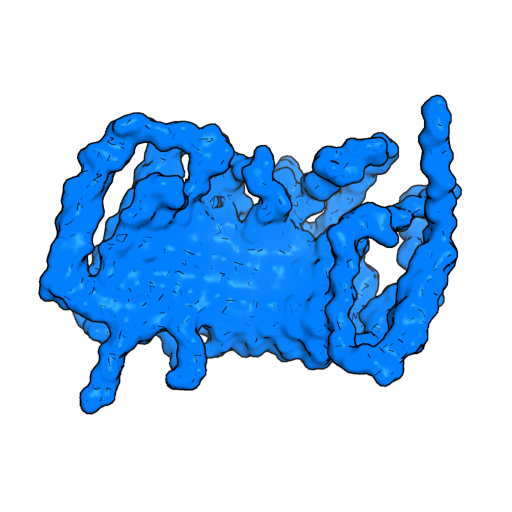 . GLY A 1 312 ? -15.054 -4.354 20.333 1.00 90.19 312 GLY A C 1
ATOM 2466 O O . GLY A 1 312 ? -14.271 -5.228 20.696 1.00 90.19 312 GLY A O 1
ATOM 2467 N N . HIS A 1 313 ? -15.492 -4.288 19.074 1.00 91.81 313 HIS A N 1
ATOM 2468 C CA . HIS A 1 313 ? -15.000 -5.111 17.965 1.00 91.81 313 HIS A CA 1
ATOM 2469 C C . HIS A 1 313 ? -13.765 -4.509 17.262 1.00 91.81 313 HIS A C 1
ATOM 2471 O O . HIS A 1 313 ? -13.156 -5.172 16.420 1.00 91.81 313 HIS A O 1
ATOM 2477 N N . ILE A 1 314 ? -13.379 -3.281 17.618 1.00 94.31 314 ILE A N 1
ATOM 2478 C CA . ILE A 1 314 ? -12.190 -2.573 17.151 1.00 94.31 314 ILE A CA 1
ATOM 2479 C C . ILE A 1 314 ? -11.167 -2.536 18.286 1.00 94.31 314 ILE A C 1
ATOM 2481 O O . ILE A 1 314 ? -11.457 -2.105 19.401 1.00 94.31 314 ILE A O 1
ATOM 2485 N N . SER A 1 315 ? -9.943 -2.966 18.001 1.00 95.06 315 SER A N 1
ATOM 2486 C CA . SER A 1 315 ? -8.818 -2.870 18.925 1.00 95.06 315 SER A CA 1
ATOM 2487 C C . SER A 1 315 ? -7.742 -1.939 18.385 1.00 95.06 315 SER A C 1
ATOM 2489 O O . SER A 1 315 ? -7.454 -1.936 17.189 1.00 95.06 315 SER A O 1
ATOM 2491 N N . PHE A 1 316 ? -7.130 -1.187 19.294 1.00 96.00 316 PHE A N 1
ATOM 2492 C CA . PHE A 1 316 ? -5.975 -0.341 19.033 1.00 96.00 316 PHE A CA 1
ATOM 2493 C C . PHE A 1 316 ? -4.797 -0.812 19.889 1.00 96.00 316 PHE A C 1
ATOM 2495 O O . PHE A 1 316 ? -4.928 -1.010 21.106 1.00 96.00 316 PHE A O 1
ATOM 2502 N N . SER A 1 317 ? -3.641 -0.978 19.257 1.00 94.94 317 SER A N 1
ATOM 2503 C CA . SER A 1 317 ? -2.379 -1.284 19.927 1.00 94.94 317 SER A CA 1
ATOM 2504 C C . SER A 1 317 ? -1.240 -0.472 19.340 1.00 94.94 317 SER A C 1
ATOM 2506 O O . SER A 1 317 ? -1.249 -0.148 18.155 1.00 94.94 317 SER A O 1
ATOM 2508 N N . TYR A 1 318 ? -0.231 -0.210 20.161 1.00 92.75 318 TYR A N 1
ATOM 2509 C CA . TYR A 1 318 ? 0.958 0.522 19.767 1.00 92.75 318 TYR A CA 1
ATOM 2510 C C . TYR A 1 318 ? 2.220 -0.235 20.187 1.00 92.75 318 TYR A C 1
ATOM 2512 O O . TYR A 1 318 ? 2.307 -0.684 21.330 1.00 92.75 318 TYR A O 1
ATOM 2520 N N . ASP A 1 319 ? 3.178 -0.363 19.273 1.00 90.31 319 ASP A N 1
ATOM 2521 C CA . ASP A 1 319 ? 4.513 -0.916 19.494 1.00 90.31 319 ASP A CA 1
ATOM 2522 C C . ASP A 1 319 ? 5.543 0.219 19.406 1.00 90.31 319 ASP A C 1
ATOM 2524 O O . ASP A 1 319 ? 5.807 0.755 18.329 1.00 90.31 319 ASP A O 1
ATOM 2528 N N . LEU A 1 320 ? 6.121 0.580 20.556 1.00 82.94 320 LEU A N 1
ATOM 2529 C CA . LEU A 1 320 ? 7.143 1.626 20.679 1.00 82.94 320 LEU A CA 1
ATOM 2530 C C . LEU A 1 320 ? 8.447 1.262 19.975 1.00 82.94 320 LEU A C 1
ATOM 2532 O O . LEU A 1 320 ? 9.081 2.132 19.387 1.00 82.94 320 LEU A O 1
ATOM 2536 N N . ILE A 1 321 ? 8.832 -0.014 19.996 1.00 82.88 321 ILE A N 1
ATOM 2537 C CA . ILE A 1 321 ? 10.110 -0.470 19.441 1.00 82.88 321 ILE A CA 1
ATOM 2538 C C . ILE A 1 321 ? 10.068 -0.370 17.919 1.00 82.88 321 ILE A C 1
ATOM 2540 O O . ILE A 1 321 ? 11.030 0.060 17.290 1.00 82.88 321 ILE A O 1
ATOM 2544 N N . ARG A 1 322 ? 8.935 -0.757 17.326 1.00 85.44 322 ARG A N 1
ATOM 2545 C CA . ARG A 1 322 ? 8.714 -0.684 15.874 1.00 85.44 322 ARG A CA 1
ATOM 2546 C C . ARG A 1 322 ? 8.150 0.653 15.416 1.00 85.44 322 ARG A C 1
ATOM 2548 O O . ARG A 1 322 ? 7.963 0.857 14.218 1.00 85.44 322 ARG A O 1
ATOM 2555 N N . THR A 1 323 ? 7.833 1.537 16.357 1.00 89.50 323 THR A N 1
ATOM 2556 C CA . THR A 1 323 ? 7.111 2.790 16.122 1.00 89.50 323 THR A CA 1
ATOM 2557 C C . THR A 1 323 ? 5.861 2.612 15.266 1.00 89.50 323 THR A C 1
ATOM 2559 O O . THR A 1 323 ? 5.618 3.331 14.298 1.00 89.50 323 THR A O 1
ATOM 2562 N N . GLN A 1 324 ? 5.076 1.597 15.609 1.00 93.62 324 GLN A N 1
ATOM 2563 C CA . GLN A 1 324 ? 3.974 1.120 14.792 1.00 93.62 324 GLN A CA 1
ATOM 2564 C C . GLN A 1 324 ? 2.686 1.080 15.608 1.00 93.62 324 GLN A C 1
ATOM 2566 O O . GLN A 1 324 ? 2.608 0.441 16.654 1.00 93.62 324 GLN A O 1
ATOM 2571 N N . ALA A 1 325 ? 1.641 1.711 15.090 1.00 95.31 325 ALA A N 1
ATOM 2572 C CA . ALA A 1 325 ? 0.279 1.538 15.561 1.00 95.31 325 ALA A CA 1
ATOM 2573 C C . ALA A 1 325 ? -0.434 0.473 14.728 1.00 95.31 325 ALA A C 1
ATOM 2575 O O . ALA A 1 325 ? -0.209 0.338 13.525 1.00 95.31 325 ALA A O 1
ATOM 2576 N N . THR A 1 326 ? -1.321 -0.277 15.369 1.00 96.94 326 THR A N 1
ATOM 2577 C CA . THR A 1 326 ? -2.209 -1.231 14.709 1.00 96.94 326 THR A CA 1
ATOM 2578 C C . THR A 1 326 ? -3.639 -0.961 15.142 1.00 96.94 326 THR A C 1
ATOM 2580 O O . THR A 1 326 ? -3.941 -0.959 16.336 1.00 96.94 326 THR A O 1
ATOM 2583 N N . ILE A 1 327 ? -4.507 -0.752 14.157 1.00 96.69 327 ILE A N 1
ATOM 2584 C CA . ILE A 1 327 ? -5.955 -0.683 14.316 1.00 96.69 327 ILE A CA 1
ATOM 2585 C C . ILE A 1 327 ? -6.530 -1.934 13.665 1.00 96.69 327 ILE A C 1
ATOM 2587 O O . ILE A 1 327 ? -6.375 -2.155 12.465 1.00 96.69 327 ILE A O 1
ATOM 2591 N N . GLU A 1 328 ? -7.195 -2.762 14.455 1.00 96.12 328 GLU A N 1
ATOM 2592 C CA . GLU A 1 328 ? -7.802 -4.002 13.991 1.00 96.12 328 GLU A CA 1
ATOM 2593 C C . GLU A 1 328 ? -9.305 -3.965 14.257 1.00 96.12 328 GLU A C 1
ATOM 2595 O O . GLU A 1 328 ? -9.730 -3.938 15.406 1.00 96.12 328 GLU A O 1
ATOM 2600 N N . CYS A 1 329 ? -10.109 -4.027 13.199 1.00 94.25 329 CYS A N 1
ATOM 2601 C CA . CYS A 1 329 ? -11.544 -4.268 13.284 1.00 94.25 329 CYS A CA 1
ATOM 2602 C C . CYS A 1 329 ? -11.876 -5.733 12.978 1.00 94.25 329 CYS A C 1
ATOM 2604 O O . CYS A 1 329 ? -11.493 -6.256 11.926 1.00 94.25 329 CYS A O 1
ATOM 2606 N N . ARG A 1 330 ? -12.590 -6.403 13.887 1.00 91.81 330 ARG A N 1
ATOM 2607 C CA . ARG A 1 330 ? -13.131 -7.750 13.677 1.00 91.81 330 ARG A CA 1
ATOM 2608 C C . ARG A 1 330 ? -14.529 -7.642 13.084 1.00 91.81 330 ARG A C 1
ATOM 2610 O O . ARG A 1 330 ? -15.366 -6.921 13.618 1.00 91.81 330 ARG A O 1
ATOM 2617 N N . ALA A 1 331 ? -14.787 -8.403 12.021 1.00 85.25 331 ALA A N 1
ATOM 2618 C CA . ALA A 1 331 ? -16.126 -8.491 11.454 1.00 85.25 331 ALA A CA 1
ATOM 2619 C C . ALA A 1 331 ? -17.101 -9.009 12.520 1.00 85.25 331 ALA A C 1
ATOM 2621 O O . ALA A 1 331 ? -16.865 -10.061 13.123 1.00 85.25 331 ALA A O 1
ATOM 2622 N N . LEU A 1 332 ? -18.194 -8.283 12.742 1.00 81.31 332 LEU A N 1
ATOM 2623 C CA . LEU A 1 332 ? -19.290 -8.784 13.558 1.00 81.31 332 LEU A CA 1
ATOM 2624 C C . LEU A 1 332 ? -19.919 -9.972 12.823 1.00 81.31 332 LEU A C 1
ATOM 2626 O O . LEU A 1 332 ? -20.254 -9.880 11.638 1.00 81.31 332 LEU A O 1
ATOM 2630 N N . ALA A 1 333 ? -20.042 -11.110 13.507 1.00 72.44 333 ALA A N 1
ATOM 2631 C CA . ALA A 1 333 ? -20.798 -12.229 12.970 1.00 72.44 333 ALA A CA 1
ATOM 2632 C C . ALA A 1 333 ? -22.228 -11.737 12.714 1.00 72.44 333 ALA A C 1
ATOM 2634 O O . ALA A 1 333 ? -22.881 -11.251 13.638 1.00 72.44 333 ALA A O 1
ATOM 2635 N N . LYS A 1 334 ? -22.694 -11.824 11.462 1.00 67.06 334 LYS A N 1
ATOM 2636 C CA . LYS A 1 334 ? -24.103 -11.578 11.142 1.00 67.06 334 LYS A CA 1
ATOM 2637 C C . LYS A 1 334 ? -24.908 -12.658 11.862 1.00 67.06 334 LYS A C 1
ATOM 2639 O O . LYS A 1 334 ? -24.834 -13.817 11.456 1.00 67.06 334 LYS A O 1
ATOM 2644 N N . SER A 1 335 ? -25.547 -12.278 12.968 1.00 52.78 335 SER A N 1
ATOM 2645 C CA . SER A 1 335 ? -26.421 -13.132 13.780 1.00 52.78 335 SER A CA 1
ATOM 2646 C C . SER A 1 335 ? -27.635 -13.593 12.997 1.00 52.78 335 SER A C 1
ATOM 2648 O O . SER A 1 335 ? -28.175 -12.734 12.257 1.00 52.78 335 SER A O 1
#

Mean predicted aligned error: 11.0 Å

Foldseek 3Di:
DDDDDDDDQVVLLVVVVVVQVVCVPDDQDEDDPVDLVSDPDDDPDPDPDDDDDDPVVVPLDPPHLYQEDECVSPDLALVNLQSLLVAANANHAYYEEEWQDPPVCPPPPVPDDDDDDQNPQDPSCLSVLQSYQNYAYYEYAYEDDPPVDDGRGDALVVLLSCLVRHLNHQEYADHHNDLPAFAAQPQRYELNSLLSCLNNQRHQYYHAESYHHALVSVLSNQQRDHDPPHDHREYEYEFDGPPDDLVVSLVVLLVRVVVNLVVVLDPPPLFGAWHKYKYFYSCSPHDRDPCSCVVCVVVQVVSQVVCCVRHVQWGWDADPVRRMIMITGYGDPPD

Nearest PDB structures (foldseek):
  6bro-assembly1_B  TM=5.605E-01  e=1.298E-03  Oryza sativa Japonica Group
  6bro-assembly2_D  TM=4.856E-01  e=9.646E-04  Oryza sativa Japonica Group
  2bex-assembly1_A  TM=4.080E-01  e=6.363E-04  Homo sapiens
  4xa9-assembly5_E  TM=6.252E-01  e=7.394E-02  Legionella pneumophila subsp. pneumophila str. Philadelphia 1
  8xi3-assembly1_A  TM=5.072E-01  e=4.145E-01  Mus musculus